Protein AF-A0A252BRL9-F1 (afdb_monomer)

Nearest PDB structures (foldseek):
  6ncl-assembly1_c9  TM=1.652E-01  e=9.744E+00  Paramecium bursaria Chlorella virus 1

Sequence (183 aa):
MKFCIQLALIGLMTSSIVVLNRSSADTISYSGIITNKNKSYVDQARFYLGHCYKWSSSSCHSEQDRFIRQYVNALAGDYKAQKDVIFEFLLPDGDDGPVNTNQVQACAWSQVVSASGSPYITSWDQSAMIADCHGLRPADLAASEARAHAIARIITTEHVKPVAVPQIEYDPARGKNETEDDQ

pLDDT: mean 76.53, std 22.86, range [31.81, 98.62]

Structure (mmCIF, N/CA/C/O backbone):
data_AF-A0A252BRL9-F1
#
_entry.id   AF-A0A252BRL9-F1
#
loop_
_atom_site.group_PDB
_atom_site.id
_atom_site.type_symbol
_atom_site.label_atom_id
_atom_site.label_alt_id
_atom_site.label_comp_id
_atom_site.label_asym_id
_atom_site.label_entity_id
_atom_site.label_seq_id
_atom_site.pdbx_PDB_ins_code
_atom_site.Cartn_x
_atom_site.Cartn_y
_atom_site.Cartn_z
_atom_site.occupancy
_atom_site.B_iso_or_equiv
_atom_site.auth_seq_id
_atom_site.auth_comp_id
_atom_site.auth_asym_id
_atom_site.auth_atom_id
_atom_site.pdbx_PDB_model_num
ATOM 1 N N . MET A 1 1 ? 10.870 -72.935 17.181 1.00 38.94 1 MET A N 1
ATOM 2 C CA . MET A 1 1 ? 11.936 -71.930 16.965 1.00 38.94 1 MET A CA 1
ATOM 3 C C . MET A 1 1 ? 11.209 -70.590 16.804 1.00 38.94 1 MET A C 1
ATOM 5 O O . MET A 1 1 ? 10.532 -70.447 15.806 1.00 38.94 1 MET A O 1
ATOM 9 N N . LYS A 1 2 ? 10.952 -69.735 17.811 1.00 40.50 2 LYS A N 1
ATOM 10 C CA . LYS A 1 2 ? 11.844 -68.861 18.610 1.00 40.50 2 LYS A CA 1
ATOM 11 C C . LYS A 1 2 ? 13.057 -68.337 17.830 1.00 40.50 2 LYS A C 1
ATOM 13 O O . LYS A 1 2 ? 13.977 -69.119 17.650 1.00 40.50 2 LYS A O 1
ATOM 18 N N . PHE A 1 3 ? 13.031 -67.056 17.432 1.00 32.00 3 PHE A N 1
ATOM 19 C CA . PHE A 1 3 ? 14.018 -66.023 17.809 1.00 32.00 3 PHE A CA 1
ATOM 20 C C . PHE A 1 3 ? 13.498 -64.597 17.500 1.00 32.00 3 PHE A C 1
ATOM 22 O O . PHE A 1 3 ? 13.070 -64.311 16.387 1.00 32.00 3 PHE A O 1
ATOM 29 N N . CYS A 1 4 ? 13.520 -63.736 18.526 1.00 39.34 4 CYS A N 1
ATOM 30 C CA . CYS A 1 4 ? 13.451 -62.266 18.471 1.00 39.34 4 CYS A CA 1
ATOM 31 C C . CYS A 1 4 ? 14.804 -61.667 18.045 1.00 39.34 4 CYS A C 1
ATOM 33 O O . CYS A 1 4 ? 15.812 -62.316 18.300 1.00 39.34 4 CYS A O 1
ATOM 35 N N . ILE A 1 5 ? 14.798 -60.423 17.532 1.00 37.56 5 ILE A N 1
ATOM 36 C CA . ILE A 1 5 ? 15.736 -59.272 17.721 1.00 37.56 5 ILE A CA 1
ATOM 37 C C . ILE A 1 5 ? 15.103 -58.123 16.884 1.00 37.56 5 ILE A C 1
ATOM 39 O O . ILE A 1 5 ? 14.830 -58.340 15.712 1.00 37.56 5 ILE A O 1
ATOM 43 N N . GLN A 1 6 ? 14.569 -57.000 17.384 1.00 36.31 6 GLN A N 1
ATOM 44 C CA . GLN A 1 6 ? 15.044 -55.898 18.241 1.00 36.31 6 GLN A CA 1
ATOM 45 C C . GLN A 1 6 ? 15.794 -54.773 17.479 1.00 36.31 6 GLN A C 1
ATOM 47 O O . GLN A 1 6 ? 16.897 -54.975 16.997 1.00 36.31 6 GLN A O 1
ATOM 52 N N . LEU A 1 7 ? 15.142 -53.593 17.466 1.00 35.44 7 LEU A N 1
ATOM 53 C CA . LEU A 1 7 ? 15.612 -52.195 17.332 1.00 35.44 7 LEU A CA 1
ATOM 54 C C . LEU A 1 7 ? 16.424 -51.718 16.105 1.00 35.44 7 LEU A C 1
ATOM 56 O O . LEU A 1 7 ? 17.560 -52.122 15.906 1.00 35.44 7 LEU A O 1
ATOM 60 N N . ALA A 1 8 ? 15.927 -50.644 15.472 1.00 33.03 8 ALA A N 1
ATOM 61 C CA . ALA A 1 8 ? 16.656 -49.368 15.372 1.00 33.03 8 ALA A CA 1
ATOM 62 C C . ALA A 1 8 ? 15.693 -48.210 15.027 1.00 33.03 8 ALA A C 1
ATOM 64 O O . ALA A 1 8 ? 15.146 -48.144 13.928 1.00 33.03 8 ALA A O 1
ATOM 65 N N . LEU A 1 9 ? 15.498 -47.291 15.981 1.00 40.81 9 LEU A N 1
ATOM 66 C CA . LEU A 1 9 ? 15.031 -45.932 15.704 1.00 40.81 9 LEU A CA 1
ATOM 67 C C . LEU A 1 9 ? 16.117 -45.216 14.892 1.00 40.81 9 LEU A C 1
ATOM 69 O O . LEU A 1 9 ? 17.247 -45.108 15.363 1.00 40.81 9 LEU A O 1
ATOM 73 N N . ILE A 1 10 ? 15.764 -44.660 13.736 1.00 40.41 10 ILE A N 1
ATOM 74 C CA . ILE A 1 10 ? 16.547 -43.592 13.112 1.00 40.41 10 ILE A CA 1
ATOM 75 C C . ILE A 1 10 ? 15.638 -42.373 13.042 1.00 40.41 10 ILE A C 1
ATOM 77 O O . ILE A 1 10 ? 14.700 -42.312 12.248 1.00 40.41 10 ILE A O 1
ATOM 81 N N . GLY A 1 11 ? 15.904 -41.425 13.939 1.00 37.16 11 GLY A N 1
ATOM 82 C CA . GLY A 1 11 ? 15.367 -40.079 13.856 1.00 37.16 11 GLY A CA 1
ATOM 83 C C . GLY A 1 11 ? 15.918 -39.408 12.606 1.00 37.16 11 GLY A C 1
ATOM 84 O O . GLY A 1 11 ? 17.118 -39.168 12.501 1.00 37.16 11 GLY A O 1
ATOM 85 N N . LEU A 1 12 ? 15.039 -39.110 11.656 1.00 34.78 12 LEU A N 1
ATOM 86 C CA . LEU A 1 12 ? 15.359 -38.200 10.570 1.00 34.78 12 LEU A CA 1
ATOM 87 C C . LEU A 1 12 ? 15.096 -36.787 11.076 1.00 34.78 12 LEU A C 1
ATOM 89 O O . LEU A 1 12 ? 13.954 -36.341 11.177 1.00 34.78 12 LEU A O 1
ATOM 93 N N . MET A 1 13 ? 16.187 -36.107 11.428 1.00 32.16 13 MET A N 1
ATOM 94 C CA . MET A 1 13 ? 16.219 -34.656 11.499 1.00 32.16 13 MET A CA 1
ATOM 95 C C . MET A 1 13 ? 15.661 -34.118 10.183 1.00 32.16 13 MET A C 1
ATOM 97 O O . MET A 1 13 ? 16.184 -34.415 9.110 1.00 32.16 13 MET A O 1
ATOM 101 N N . THR A 1 14 ? 14.585 -33.341 10.256 1.00 36.81 14 THR A N 1
ATOM 102 C CA . THR A 1 14 ? 14.112 -32.545 9.128 1.00 36.81 14 THR A CA 1
ATOM 103 C C . THR A 1 14 ? 15.133 -31.442 8.883 1.00 36.81 14 THR A C 1
ATOM 105 O O . THR A 1 14 ? 14.993 -30.322 9.369 1.00 36.81 14 THR A O 1
ATOM 108 N N . SER A 1 15 ? 16.205 -31.770 8.165 1.00 34.22 15 SER A N 1
ATOM 109 C CA . SER A 1 15 ? 17.016 -30.773 7.487 1.00 34.22 15 SER A CA 1
ATOM 110 C C . SER A 1 15 ? 16.094 -30.059 6.508 1.00 34.22 15 SER A C 1
ATOM 112 O O . SER A 1 15 ? 15.666 -30.643 5.514 1.00 34.22 15 SER A O 1
ATOM 114 N N . SER A 1 16 ? 15.745 -28.809 6.806 1.00 34.34 16 SER A N 1
ATOM 115 C CA . SER A 1 16 ? 15.183 -27.899 5.815 1.00 34.34 16 SER A CA 1
ATOM 116 C C . SER A 1 16 ? 16.209 -27.763 4.694 1.00 34.34 16 SER A C 1
ATOM 118 O O . SER A 1 16 ? 17.199 -27.047 4.821 1.00 34.34 16 SER A O 1
ATOM 120 N N . ILE A 1 17 ? 16.017 -28.530 3.623 1.00 33.84 17 ILE A N 1
ATOM 121 C CA . ILE A 1 17 ? 16.832 -28.450 2.418 1.00 33.84 17 ILE A CA 1
ATOM 122 C C . ILE A 1 17 ? 16.514 -27.101 1.773 1.00 33.84 17 ILE A C 1
ATOM 124 O O . ILE A 1 17 ? 15.411 -26.878 1.274 1.00 33.84 17 ILE A O 1
ATOM 128 N N . VAL A 1 18 ? 17.489 -26.196 1.796 1.00 36.91 18 VAL A N 1
ATOM 129 C CA . VAL A 1 18 ? 17.478 -24.977 0.990 1.00 36.91 18 VAL A CA 1
ATOM 130 C C . VAL A 1 18 ? 17.692 -25.404 -0.461 1.00 36.91 18 VAL A C 1
ATOM 132 O O . VAL A 1 18 ? 18.818 -25.617 -0.904 1.00 36.91 18 VAL A O 1
ATOM 135 N N . VAL A 1 19 ? 16.601 -25.585 -1.202 1.00 31.81 19 VAL A N 1
ATOM 136 C CA . VAL A 1 19 ? 16.664 -25.761 -2.655 1.00 31.81 19 VAL A CA 1
ATOM 137 C C . VAL A 1 19 ? 16.645 -24.371 -3.285 1.00 31.81 19 VAL A C 1
ATOM 139 O O . VAL A 1 19 ? 15.583 -23.792 -3.504 1.00 31.81 19 VAL A O 1
ATOM 142 N N . LEU A 1 20 ? 17.828 -23.829 -3.580 1.00 32.94 20 LEU A N 1
ATOM 143 C CA . LEU A 1 20 ? 17.975 -22.674 -4.467 1.00 32.94 20 LEU A CA 1
ATOM 144 C C . LEU A 1 20 ? 17.645 -23.125 -5.894 1.00 32.94 20 LEU A C 1
ATOM 146 O O . LEU A 1 20 ? 18.527 -23.546 -6.640 1.00 32.94 20 LEU A O 1
ATOM 150 N N . ASN A 1 21 ? 16.365 -23.100 -6.267 1.00 32.06 21 ASN A N 1
ATOM 151 C CA . ASN A 1 21 ? 15.967 -23.401 -7.637 1.00 32.06 21 ASN A CA 1
ATOM 152 C C . ASN A 1 21 ? 16.018 -22.113 -8.472 1.00 32.06 21 ASN A C 1
ATOM 154 O O . ASN A 1 21 ? 15.288 -21.156 -8.210 1.00 32.06 21 ASN A O 1
ATOM 158 N N . ARG A 1 22 ? 16.930 -22.091 -9.447 1.00 37.12 22 ARG A N 1
ATOM 159 C CA . ARG A 1 22 ? 17.236 -20.958 -10.330 1.00 37.12 22 ARG A CA 1
ATOM 160 C C . ARG A 1 22 ? 16.049 -20.700 -11.267 1.00 37.12 22 ARG A C 1
ATOM 162 O O . ARG A 1 22 ? 15.833 -21.460 -12.205 1.00 37.12 22 ARG A O 1
ATOM 169 N N . SER A 1 23 ? 15.289 -19.637 -11.012 1.00 36.12 23 SER A N 1
ATOM 170 C CA . SER A 1 23 ? 14.088 -19.252 -11.766 1.00 36.12 23 SER A CA 1
ATOM 171 C C . SER A 1 23 ? 14.231 -17.823 -12.296 1.00 36.12 23 SER A C 1
ATOM 173 O O . SER A 1 23 ? 13.850 -16.885 -11.611 1.00 36.12 23 SER A O 1
ATOM 175 N N . SER A 1 24 ? 14.745 -17.688 -13.526 1.00 40.81 24 SER A N 1
ATOM 176 C CA . SER A 1 24 ? 15.028 -16.431 -14.253 1.00 40.81 24 SER A CA 1
ATOM 177 C C . SER A 1 24 ? 15.984 -15.472 -13.524 1.00 40.81 24 SER A C 1
ATOM 179 O O . SER A 1 24 ? 15.984 -15.370 -12.307 1.00 40.81 24 SER A O 1
ATOM 181 N N . ALA A 1 25 ? 16.864 -14.791 -14.251 1.00 47.78 25 ALA A N 1
ATOM 182 C CA . ALA A 1 25 ? 17.898 -13.948 -13.645 1.00 47.78 25 ALA A CA 1
ATOM 183 C C . ALA A 1 25 ? 17.356 -12.670 -12.967 1.00 47.78 25 ALA A C 1
ATOM 185 O O . ALA A 1 25 ? 18.144 -11.931 -12.388 1.00 47.78 25 ALA A O 1
ATOM 186 N N . ASP A 1 26 ? 16.037 -12.445 -13.003 1.00 48.53 26 ASP A N 1
ATOM 187 C CA . ASP A 1 26 ? 15.433 -11.139 -12.734 1.00 48.53 26 ASP A CA 1
ATOM 188 C C . ASP A 1 26 ? 14.429 -11.140 -11.563 1.00 48.53 26 ASP A C 1
ATOM 190 O O . ASP A 1 26 ? 13.963 -10.079 -11.164 1.00 48.53 26 ASP A O 1
ATOM 194 N N . THR A 1 27 ? 14.080 -12.300 -10.983 1.00 48.12 27 THR A N 1
ATOM 195 C CA . THR A 1 27 ? 13.096 -12.388 -9.881 1.00 48.12 27 THR A CA 1
ATOM 196 C C . THR A 1 27 ? 13.468 -13.412 -8.806 1.00 48.12 27 THR A C 1
ATOM 198 O O . THR A 1 27 ? 13.964 -14.504 -9.080 1.00 48.12 27 THR A O 1
ATOM 201 N N . ILE A 1 28 ? 13.197 -13.072 -7.542 1.00 53.56 28 ILE A N 1
ATOM 202 C CA . ILE A 1 28 ? 13.533 -13.910 -6.383 1.00 53.56 28 ILE A CA 1
ATOM 203 C C . ILE A 1 28 ? 12.552 -15.077 -6.240 1.00 53.56 28 ILE A C 1
ATOM 205 O O . ILE A 1 28 ? 11.328 -14.916 -6.120 1.00 53.56 28 ILE A O 1
ATOM 209 N N . SER A 1 29 ? 13.112 -16.283 -6.157 1.00 47.88 29 SER A N 1
ATOM 210 C CA . SER A 1 29 ? 12.389 -17.479 -5.730 1.00 47.88 29 SER A CA 1
ATOM 211 C C . SER A 1 29 ? 12.238 -17.475 -4.205 1.00 47.88 29 SER A C 1
ATOM 213 O O . SER A 1 29 ? 13.197 -17.690 -3.467 1.00 47.88 29 SER A O 1
ATOM 215 N N . TYR A 1 30 ? 11.026 -17.203 -3.722 1.00 49.59 30 TYR A N 1
ATOM 216 C CA . TYR A 1 30 ? 10.680 -17.254 -2.303 1.00 49.59 30 TYR A CA 1
ATOM 217 C C . TYR A 1 30 ? 10.461 -18.698 -1.843 1.00 49.59 30 TYR A C 1
ATOM 219 O O . TYR A 1 30 ? 9.516 -19.349 -2.291 1.00 49.59 30 TYR A O 1
ATOM 227 N N . SER A 1 31 ? 11.278 -19.185 -0.905 1.00 46.41 31 SER A N 1
ATOM 228 C CA . SER A 1 31 ? 11.107 -20.522 -0.308 1.00 46.41 31 SER A CA 1
ATOM 229 C C . SER A 1 31 ? 11.139 -20.550 1.226 1.00 46.41 31 SER A C 1
ATOM 231 O O . SER A 1 31 ? 11.226 -21.625 1.814 1.00 46.41 31 SER A O 1
ATOM 233 N N . GLY A 1 32 ? 11.048 -19.401 1.899 1.00 48.59 32 GLY A N 1
ATOM 234 C CA . GLY A 1 32 ? 11.065 -19.326 3.361 1.00 48.59 32 GLY A CA 1
ATOM 235 C C . GLY A 1 32 ? 9.819 -18.649 3.923 1.00 48.59 32 GLY A C 1
ATOM 236 O O . GLY A 1 32 ? 9.620 -17.462 3.701 1.00 48.59 32 GLY A O 1
ATOM 237 N N . ILE A 1 33 ? 9.041 -19.378 4.731 1.00 49.78 33 ILE A N 1
ATOM 238 C CA . ILE A 1 33 ? 8.036 -18.832 5.673 1.00 49.78 33 ILE A CA 1
ATOM 239 C C . ILE A 1 33 ? 6.756 -18.242 5.034 1.00 49.78 33 ILE A C 1
ATOM 241 O O . ILE A 1 33 ? 6.027 -17.486 5.665 1.00 49.78 33 ILE A O 1
ATOM 245 N N . ILE A 1 34 ? 6.396 -18.601 3.802 1.00 53.72 34 ILE A N 1
ATOM 246 C CA . ILE A 1 34 ? 5.083 -18.218 3.250 1.00 53.72 34 ILE A CA 1
ATOM 247 C C . ILE A 1 34 ? 4.142 -19.406 3.406 1.00 53.72 34 ILE A C 1
ATOM 249 O O . ILE A 1 34 ? 4.226 -20.397 2.684 1.00 53.72 34 ILE A O 1
ATOM 253 N N . THR A 1 35 ? 3.249 -19.330 4.394 1.00 57.91 35 THR A N 1
ATOM 254 C CA . THR A 1 35 ? 2.158 -20.307 4.514 1.00 57.91 35 THR A CA 1
ATOM 255 C C . THR A 1 35 ? 1.280 -20.256 3.257 1.00 57.91 35 THR A C 1
ATOM 257 O O . THR A 1 35 ? 1.153 -19.201 2.640 1.00 57.91 35 THR A O 1
ATOM 260 N N . ASN A 1 36 ? 0.630 -21.366 2.882 1.00 62.97 36 ASN A N 1
ATOM 261 C CA . ASN A 1 36 ? -0.219 -21.440 1.676 1.00 62.97 36 ASN A CA 1
ATOM 262 C C . ASN A 1 36 ? -1.265 -20.306 1.573 1.00 62.97 36 ASN A C 1
ATOM 264 O O . ASN A 1 36 ? -1.645 -19.936 0.468 1.00 62.97 36 ASN A O 1
ATOM 268 N N . LYS A 1 37 ? -1.698 -19.732 2.706 1.00 68.25 37 LYS A N 1
ATOM 269 C CA . LYS A 1 37 ? -2.633 -18.597 2.750 1.00 68.25 37 LYS A CA 1
ATOM 270 C C . LYS A 1 37 ? -2.028 -17.269 2.282 1.00 68.25 37 LYS A C 1
ATOM 272 O O . LYS A 1 37 ? -2.745 -16.458 1.718 1.00 68.25 37 LYS A O 1
ATOM 277 N N . ASN A 1 38 ? -0.727 -17.062 2.473 1.00 78.69 38 ASN A N 1
ATOM 278 C CA . ASN A 1 38 ? -0.048 -15.823 2.079 1.00 78.69 38 ASN A CA 1
ATOM 279 C C . ASN A 1 38 ? 0.450 -15.868 0.626 1.00 78.69 38 ASN A C 1
ATOM 281 O O . ASN A 1 38 ? 0.898 -14.853 0.100 1.00 78.69 38 ASN A O 1
ATOM 285 N N . LYS A 1 39 ? 0.376 -17.034 -0.032 1.00 83.81 39 LYS A N 1
ATOM 286 C CA . LYS A 1 39 ? 0.897 -17.228 -1.389 1.00 83.81 39 LYS A CA 1
ATOM 287 C C . LYS A 1 39 ? 0.282 -16.253 -2.396 1.00 83.81 39 LYS A C 1
ATOM 289 O O . LYS A 1 39 ? 1.018 -15.652 -3.167 1.00 83.81 39 LYS A O 1
ATOM 294 N N . SER A 1 40 ? -1.035 -16.044 -2.346 1.00 89.44 40 SER A N 1
ATOM 295 C CA . SER A 1 40 ? -1.726 -15.107 -3.243 1.00 89.44 40 SER A CA 1
ATOM 296 C C . SER A 1 40 ? -1.239 -13.665 -3.079 1.00 89.44 40 SER A C 1
ATOM 298 O O . SER A 1 40 ? -1.082 -12.962 -4.072 1.00 89.44 40 SER A O 1
ATOM 300 N N . TYR A 1 41 ? -0.968 -13.227 -1.848 1.00 91.25 41 TYR A N 1
ATOM 301 C CA . TYR A 1 41 ? -0.496 -11.869 -1.564 1.00 91.25 41 TYR A CA 1
ATOM 302 C C . TYR A 1 41 ? 0.967 -11.668 -1.941 1.00 91.25 41 TYR A C 1
ATOM 304 O O . TYR A 1 41 ? 1.339 -10.599 -2.412 1.00 91.25 41 TYR A O 1
ATOM 312 N N . VAL A 1 42 ? 1.784 -12.713 -1.817 1.00 90.94 42 VAL A N 1
ATOM 313 C CA . VAL A 1 42 ? 3.162 -12.704 -2.319 1.00 90.94 42 VAL A CA 1
ATOM 314 C C . VAL A 1 42 ? 3.181 -12.625 -3.841 1.00 90.94 42 VAL A C 1
ATOM 316 O O . VAL A 1 42 ? 3.927 -11.830 -4.405 1.00 90.94 42 VAL A O 1
ATOM 319 N N . ASP A 1 43 ? 2.338 -13.405 -4.516 1.00 90.69 43 ASP A N 1
ATOM 320 C CA . ASP A 1 43 ? 2.224 -13.351 -5.974 1.00 90.69 43 ASP A CA 1
ATOM 321 C C . ASP A 1 43 ? 1.659 -11.999 -6.445 1.00 90.69 43 ASP A C 1
ATOM 323 O O . ASP A 1 43 ? 2.090 -11.473 -7.469 1.00 90.69 43 ASP A O 1
ATOM 327 N N . GLN A 1 44 ? 0.772 -11.377 -5.662 1.00 92.75 44 GLN A N 1
ATOM 328 C CA . GLN A 1 44 ? 0.330 -10.004 -5.901 1.00 92.75 44 GLN A CA 1
ATOM 329 C C . GLN A 1 44 ? 1.466 -8.987 -5.724 1.00 92.75 44 GLN A C 1
ATOM 331 O O . GLN A 1 44 ? 1.630 -8.126 -6.581 1.00 92.75 44 GLN A O 1
ATOM 336 N N . ALA A 1 45 ? 2.256 -9.078 -4.653 1.00 94.44 45 ALA A N 1
ATOM 337 C CA . ALA A 1 45 ? 3.390 -8.186 -4.423 1.00 94.44 45 ALA A CA 1
ATOM 338 C C . ALA A 1 45 ? 4.435 -8.297 -5.547 1.00 94.44 45 ALA A C 1
ATOM 340 O O . ALA A 1 45 ? 4.959 -7.290 -6.015 1.00 94.44 45 ALA A O 1
ATOM 341 N N . ARG A 1 46 ? 4.666 -9.514 -6.057 1.00 93.06 46 ARG A N 1
ATOM 342 C CA . ARG A 1 46 ? 5.564 -9.776 -7.193 1.00 93.06 46 ARG A CA 1
ATOM 343 C C . ARG A 1 46 ? 5.194 -9.020 -8.464 1.00 93.06 46 ARG A C 1
ATOM 345 O O . ARG A 1 46 ? 6.085 -8.670 -9.226 1.00 93.06 46 ARG A O 1
ATOM 352 N N . PHE A 1 47 ? 3.908 -8.756 -8.684 1.00 93.44 47 PHE A N 1
ATOM 353 C CA . PHE A 1 47 ? 3.443 -7.989 -9.841 1.00 93.44 47 PHE A CA 1
ATOM 354 C C . PHE A 1 47 ? 3.940 -6.535 -9.828 1.00 93.44 47 PHE A C 1
ATOM 356 O O . PHE A 1 47 ? 4.004 -5.896 -10.874 1.00 93.44 47 PHE A O 1
ATOM 363 N N . TYR A 1 48 ? 4.297 -6.013 -8.654 1.00 94.31 48 TYR A N 1
ATOM 364 C CA . TYR A 1 48 ? 4.787 -4.647 -8.496 1.00 94.31 48 TYR A CA 1
ATOM 365 C C . TYR A 1 48 ? 6.310 -4.534 -8.518 1.00 94.31 48 TYR A C 1
ATOM 367 O O . TYR A 1 48 ? 6.816 -3.418 -8.490 1.00 94.31 48 TYR A O 1
ATOM 375 N N . LEU A 1 49 ? 7.045 -5.647 -8.572 1.00 92.75 49 LEU A N 1
ATOM 376 C CA . LEU A 1 49 ? 8.502 -5.587 -8.614 1.00 92.75 49 LEU A CA 1
ATOM 377 C C . LEU A 1 49 ? 8.983 -4.968 -9.925 1.00 92.75 49 LEU A C 1
ATOM 379 O O . LEU A 1 49 ? 8.480 -5.301 -11.000 1.00 92.75 49 LEU A O 1
ATOM 383 N N . GLY A 1 50 ? 9.967 -4.084 -9.809 1.00 90.00 50 GLY A N 1
ATOM 384 C CA . GLY A 1 50 ? 10.683 -3.523 -10.945 1.00 90.00 50 GLY A CA 1
ATOM 385 C C . GLY A 1 50 ? 11.860 -4.389 -11.380 1.00 90.00 50 GLY A C 1
ATOM 386 O O . GLY A 1 50 ? 12.003 -5.550 -10.978 1.00 90.00 50 GLY A O 1
ATOM 387 N N . HIS A 1 51 ? 12.704 -3.817 -12.233 1.00 85.88 51 HIS A N 1
ATOM 388 C CA . HIS A 1 51 ? 13.868 -4.492 -12.788 1.00 85.88 51 HIS A CA 1
ATOM 389 C C . HIS A 1 51 ? 15.156 -4.094 -12.063 1.00 85.88 51 HIS A C 1
ATOM 391 O O . HIS A 1 51 ? 15.406 -2.930 -11.769 1.00 85.88 51 HIS A O 1
ATOM 397 N N . CYS A 1 52 ? 16.027 -5.076 -11.829 1.00 83.38 52 CYS A N 1
ATOM 398 C CA . CYS A 1 52 ? 17.296 -4.885 -11.127 1.00 83.38 52 CYS A CA 1
ATOM 399 C C . CYS A 1 52 ? 18.488 -4.664 -12.081 1.00 83.38 52 CYS A C 1
ATOM 401 O O . CYS A 1 52 ? 19.558 -5.225 -11.846 1.00 83.38 52 CYS A O 1
ATOM 403 N N . TYR A 1 53 ? 18.343 -3.897 -13.172 1.00 79.06 53 TYR A N 1
ATOM 404 C CA . TYR A 1 53 ? 19.427 -3.772 -14.164 1.00 79.06 53 TYR A CA 1
ATOM 405 C C . TYR A 1 53 ? 20.547 -2.810 -13.743 1.00 79.06 53 TYR A C 1
ATOM 407 O O . TYR A 1 53 ? 21.716 -3.075 -14.028 1.00 79.06 53 TYR A O 1
ATOM 415 N N . LYS A 1 54 ? 20.217 -1.698 -13.070 1.00 72.62 54 LYS A N 1
ATOM 416 C CA . LYS A 1 54 ? 21.195 -0.666 -12.652 1.00 72.62 54 LYS A CA 1
ATOM 417 C C . LYS A 1 54 ? 21.715 -0.822 -11.225 1.00 72.62 54 LYS A C 1
ATOM 419 O O . LYS A 1 54 ? 22.714 -0.202 -10.864 1.00 72.62 54 LYS A O 1
ATOM 424 N N . TRP A 1 55 ? 21.049 -1.634 -10.417 1.00 69.75 55 TRP A N 1
ATOM 425 C CA . TRP A 1 55 ? 21.426 -1.889 -9.033 1.00 69.75 55 TRP A CA 1
ATOM 426 C C . TRP A 1 55 ? 22.422 -3.044 -8.954 1.00 69.75 55 TRP A C 1
ATOM 428 O O . TRP A 1 55 ? 22.443 -3.919 -9.823 1.00 69.75 55 TRP A O 1
ATOM 438 N N . SER A 1 56 ? 23.236 -3.100 -7.894 1.00 70.44 56 SER A N 1
ATOM 439 C CA . SER A 1 56 ? 23.955 -4.346 -7.633 1.00 70.44 56 SER A CA 1
ATOM 440 C C . SER A 1 56 ? 22.916 -5.440 -7.382 1.00 70.44 56 SER A C 1
ATOM 442 O O . SER A 1 56 ? 21.969 -5.258 -6.616 1.00 70.44 56 SER A O 1
ATOM 444 N N . SER A 1 57 ? 23.057 -6.573 -8.073 1.00 65.44 57 SER A N 1
ATOM 445 C CA . SER A 1 57 ? 22.042 -7.634 -8.062 1.00 65.44 57 SER A CA 1
ATOM 446 C C . SER A 1 57 ? 21.683 -8.078 -6.641 1.00 65.44 57 SER A C 1
ATOM 448 O O . SER A 1 57 ? 20.520 -8.331 -6.347 1.00 65.44 57 SER A O 1
ATOM 450 N N . SER A 1 58 ? 22.648 -8.089 -5.717 1.00 73.69 58 SER A N 1
ATOM 451 C CA . SER A 1 58 ? 22.397 -8.431 -4.316 1.00 73.69 58 SER A CA 1
ATOM 452 C C . SER A 1 58 ? 21.588 -7.383 -3.544 1.00 73.69 58 SER A C 1
ATOM 454 O O . SER A 1 58 ? 20.775 -7.781 -2.712 1.00 73.69 58 SER A O 1
ATOM 456 N N . SER A 1 59 ? 21.780 -6.078 -3.781 1.00 82.38 59 SER A N 1
ATOM 457 C CA . SER A 1 59 ? 21.020 -5.049 -3.057 1.00 82.38 59 SER A CA 1
ATOM 458 C C . SER A 1 59 ? 19.585 -4.976 -3.560 1.00 82.38 59 SER A C 1
ATOM 460 O O . SER A 1 59 ? 18.672 -5.090 -2.755 1.00 82.38 59 SER A O 1
ATOM 462 N N . CYS A 1 60 ? 19.367 -4.923 -4.876 1.00 86.75 60 CYS A N 1
ATOM 463 C CA . CYS A 1 60 ? 18.014 -4.851 -5.429 1.00 86.75 60 CYS A CA 1
ATOM 464 C C . CYS A 1 60 ? 17.162 -6.056 -5.040 1.00 86.75 60 CYS A C 1
ATOM 466 O O . CYS A 1 60 ? 16.026 -5.890 -4.608 1.00 86.75 60 CYS A O 1
ATOM 468 N N . HIS A 1 61 ? 17.716 -7.270 -5.099 1.00 87.06 61 HIS A N 1
ATOM 469 C CA . HIS A 1 61 ? 16.973 -8.436 -4.639 1.00 87.06 61 HIS A CA 1
ATOM 470 C C . HIS A 1 61 ? 16.674 -8.377 -3.128 1.00 87.06 61 HIS A C 1
ATOM 472 O O . HIS A 1 61 ? 15.587 -8.750 -2.700 1.00 87.06 61 HIS A O 1
ATOM 478 N N . SER A 1 62 ? 17.581 -7.863 -2.295 1.00 85.88 62 SER A N 1
ATOM 479 C CA . SER A 1 62 ? 17.258 -7.660 -0.875 1.00 85.88 62 SER A CA 1
ATOM 480 C C . SER A 1 62 ? 16.081 -6.695 -0.685 1.00 85.88 62 SER A C 1
ATOM 482 O O . SER A 1 62 ? 15.201 -6.961 0.131 1.00 85.88 62 SER A O 1
ATOM 484 N N . GLU A 1 63 ? 16.024 -5.616 -1.463 1.00 88.44 63 GLU A N 1
ATOM 485 C CA . GLU A 1 63 ? 14.939 -4.631 -1.396 1.00 88.44 63 GLU A CA 1
ATOM 486 C C . GLU A 1 63 ? 13.613 -5.196 -1.933 1.00 88.44 63 GLU A C 1
ATOM 488 O O . GLU A 1 63 ? 12.568 -5.012 -1.315 1.00 88.44 63 GLU A O 1
ATOM 493 N N . GLN A 1 64 ? 13.643 -5.975 -3.019 1.00 91.19 64 GLN A N 1
ATOM 494 C CA . GLN A 1 64 ? 12.469 -6.700 -3.521 1.00 91.19 64 GLN A CA 1
ATOM 495 C C . GLN A 1 64 ? 11.932 -7.702 -2.487 1.00 91.19 64 GLN A C 1
ATOM 497 O O . GLN A 1 64 ? 10.715 -7.834 -2.321 1.00 91.19 64 GLN A O 1
ATOM 502 N N . ASP A 1 65 ? 12.825 -8.407 -1.777 1.00 89.50 65 ASP A N 1
ATOM 503 C CA . ASP A 1 65 ? 12.427 -9.295 -0.680 1.00 89.50 65 ASP A CA 1
ATOM 504 C C . ASP A 1 65 ? 11.843 -8.501 0.502 1.00 89.50 65 ASP A C 1
ATOM 506 O O . ASP A 1 65 ? 10.824 -8.891 1.079 1.00 89.50 65 ASP A O 1
ATOM 510 N N . ARG A 1 66 ? 12.426 -7.347 0.839 1.00 90.12 66 ARG A N 1
ATOM 511 C CA . ARG A 1 66 ? 11.861 -6.460 1.861 1.00 90.12 66 ARG A CA 1
ATOM 512 C C . ARG A 1 66 ? 10.450 -6.014 1.476 1.00 90.12 66 ARG A C 1
ATOM 514 O O . ARG A 1 66 ? 9.531 -6.182 2.277 1.00 90.12 66 ARG A O 1
ATOM 521 N N . PHE A 1 67 ? 10.258 -5.523 0.252 1.00 93.56 67 PHE A N 1
ATOM 522 C CA . PHE A 1 67 ? 8.965 -5.039 -0.231 1.00 93.56 67 PHE A CA 1
ATOM 523 C C . PHE A 1 67 ? 7.880 -6.114 -0.162 1.00 93.56 67 PHE A C 1
ATOM 525 O O . PHE A 1 67 ? 6.799 -5.858 0.359 1.00 93.56 67 PHE A O 1
ATOM 532 N N . ILE A 1 68 ? 8.151 -7.337 -0.629 1.00 93.50 68 ILE A N 1
ATOM 533 C CA . ILE A 1 68 ? 7.153 -8.417 -0.592 1.00 93.50 68 ILE A CA 1
ATOM 534 C C . ILE A 1 68 ? 6.722 -8.727 0.846 1.00 93.50 68 ILE A C 1
ATOM 536 O O . ILE A 1 68 ? 5.532 -8.921 1.104 1.00 93.50 68 ILE A O 1
ATOM 540 N N . ARG A 1 69 ? 7.663 -8.768 1.795 1.00 90.94 69 ARG A N 1
ATOM 541 C CA . ARG A 1 69 ? 7.335 -9.010 3.207 1.00 90.94 69 ARG A CA 1
ATOM 542 C C . ARG A 1 69 ? 6.526 -7.856 3.791 1.00 90.94 69 ARG A C 1
ATOM 544 O O . ARG A 1 69 ? 5.512 -8.116 4.436 1.00 90.94 69 ARG A O 1
ATOM 551 N N . GLN A 1 70 ? 6.921 -6.614 3.505 1.00 93.38 70 GLN A N 1
ATOM 552 C CA . GLN A 1 70 ? 6.176 -5.431 3.935 1.00 93.38 70 GLN A CA 1
ATOM 553 C C . GLN A 1 70 ? 4.773 -5.394 3.335 1.00 93.38 70 GLN A C 1
ATOM 555 O O . GLN A 1 70 ? 3.814 -5.129 4.045 1.00 93.38 70 GLN A O 1
ATOM 560 N N . TYR A 1 71 ? 4.606 -5.775 2.071 1.00 95.69 71 TYR A N 1
ATOM 561 C CA . TYR A 1 71 ? 3.297 -5.857 1.432 1.00 95.69 71 TYR A CA 1
ATOM 562 C C . TYR A 1 71 ? 2.363 -6.842 2.146 1.00 95.69 71 TYR A C 1
ATOM 564 O O . TYR A 1 71 ? 1.191 -6.551 2.388 1.00 95.69 71 TYR A O 1
ATOM 572 N N . VAL A 1 72 ? 2.883 -8.013 2.522 1.00 93.75 72 VAL A N 1
ATOM 573 C CA . VAL A 1 72 ? 2.115 -9.011 3.277 1.00 93.75 72 VAL A CA 1
ATOM 574 C C . VAL A 1 72 ? 1.787 -8.510 4.686 1.00 93.75 72 VAL A C 1
ATOM 576 O O . VAL A 1 72 ? 0.658 -8.693 5.136 1.00 93.75 72 VAL A O 1
ATOM 579 N N . ASN A 1 73 ? 2.729 -7.853 5.367 1.00 91.56 73 ASN A N 1
ATOM 580 C CA . ASN A 1 73 ? 2.501 -7.285 6.699 1.00 91.56 73 ASN A CA 1
ATOM 581 C C . ASN A 1 73 ? 1.497 -6.131 6.666 1.00 91.56 73 ASN A C 1
ATOM 583 O O . ASN A 1 73 ? 0.592 -6.081 7.497 1.00 91.56 73 ASN A O 1
ATOM 587 N N . ALA A 1 74 ? 1.567 -5.270 5.654 1.00 94.88 74 ALA A N 1
ATOM 588 C CA . ALA A 1 74 ? 0.619 -4.187 5.444 1.00 94.88 74 ALA A CA 1
ATOM 589 C C . ALA A 1 74 ? -0.816 -4.724 5.310 1.00 94.88 74 ALA A C 1
ATOM 591 O O . ALA A 1 74 ? -1.742 -4.203 5.934 1.00 94.88 74 ALA A O 1
ATOM 592 N N . LEU A 1 75 ? -0.991 -5.829 4.570 1.00 95.19 75 LEU A N 1
ATOM 593 C CA . LEU A 1 75 ? -2.268 -6.546 4.460 1.00 95.19 75 LEU A CA 1
ATOM 594 C C . LEU A 1 75 ? -2.678 -7.290 5.739 1.00 95.19 75 LEU A C 1
ATOM 596 O O . LEU A 1 75 ? -3.854 -7.612 5.898 1.00 95.19 75 LEU A O 1
ATOM 600 N N . ALA A 1 76 ? -1.744 -7.549 6.653 1.00 92.06 76 ALA A N 1
ATOM 601 C CA . ALA A 1 76 ? -2.032 -8.037 8.000 1.00 92.06 76 ALA A CA 1
ATOM 602 C C . ALA A 1 76 ? -2.447 -6.915 8.972 1.00 92.06 76 ALA A C 1
ATOM 604 O O . ALA A 1 76 ? -2.738 -7.200 10.132 1.00 92.06 76 ALA A O 1
ATOM 605 N N . GLY A 1 77 ? -2.511 -5.663 8.505 1.00 91.06 77 GLY A N 1
ATOM 606 C CA . GLY A 1 77 ? -2.902 -4.505 9.309 1.00 91.06 77 GLY A CA 1
ATOM 607 C C . GLY A 1 77 ? -1.739 -3.782 9.987 1.00 91.06 77 GLY A C 1
ATOM 608 O O . GLY A 1 77 ? -1.983 -2.904 10.806 1.00 91.06 77 GLY A O 1
ATOM 609 N N . ASP A 1 78 ? -0.497 -4.123 9.648 1.00 91.56 78 ASP A N 1
ATOM 610 C CA . ASP A 1 78 ? 0.690 -3.450 10.170 1.00 91.56 78 ASP A CA 1
ATOM 611 C C . ASP A 1 78 ? 0.797 -2.023 9.616 1.00 91.56 78 ASP A C 1
ATOM 613 O O . ASP A 1 78 ? 1.006 -1.813 8.418 1.00 91.56 78 ASP A O 1
ATOM 617 N N . TYR A 1 79 ? 0.642 -1.044 10.505 1.00 91.00 79 TYR A N 1
ATOM 618 C CA . TYR A 1 79 ? 0.623 0.374 10.169 1.00 91.00 79 TYR A CA 1
ATOM 619 C C . TYR A 1 79 ? 1.952 0.868 9.582 1.00 91.00 79 TYR A C 1
ATOM 621 O O . TYR A 1 79 ? 1.961 1.591 8.583 1.00 91.00 79 TYR A O 1
ATOM 629 N N . LYS A 1 80 ? 3.087 0.449 10.152 1.00 90.44 80 LYS A N 1
ATOM 630 C CA . LYS A 1 80 ? 4.413 0.839 9.658 1.00 90.44 80 LYS A CA 1
ATOM 631 C C . LYS A 1 80 ? 4.665 0.229 8.283 1.00 90.44 80 LYS A C 1
ATOM 633 O O . LYS A 1 80 ? 5.066 0.944 7.368 1.00 90.44 80 LYS A O 1
ATOM 638 N N . ALA A 1 81 ? 4.328 -1.047 8.104 1.00 93.31 81 ALA A N 1
ATOM 639 C CA . ALA A 1 81 ? 4.438 -1.707 6.809 1.00 93.31 81 ALA A CA 1
ATOM 640 C C . ALA A 1 81 ? 3.569 -1.039 5.729 1.00 93.31 81 ALA A C 1
ATOM 642 O O . ALA A 1 81 ? 3.996 -0.928 4.582 1.00 93.31 81 ALA A O 1
ATOM 643 N N . GLN A 1 82 ? 2.368 -0.554 6.075 1.00 95.56 82 GLN A N 1
ATOM 644 C CA . GLN A 1 82 ? 1.527 0.211 5.143 1.00 95.56 82 GLN A CA 1
ATOM 645 C C . GLN A 1 82 ? 2.230 1.485 4.664 1.00 95.56 82 GLN A C 1
ATOM 647 O O . GLN A 1 82 ? 2.227 1.767 3.466 1.00 95.56 82 GLN A O 1
ATOM 652 N N . LYS A 1 83 ? 2.873 2.224 5.576 1.00 94.62 83 LYS A N 1
ATOM 653 C CA . LYS A 1 83 ? 3.646 3.430 5.240 1.00 94.62 83 LYS A CA 1
ATOM 654 C C . LYS A 1 83 ? 4.869 3.117 4.386 1.00 94.62 83 LYS A C 1
ATOM 656 O O . LYS A 1 83 ? 5.120 3.824 3.413 1.00 94.62 83 LYS A O 1
ATOM 661 N N . ASP A 1 84 ? 5.577 2.037 4.692 1.00 94.12 84 ASP A N 1
ATOM 662 C CA . ASP A 1 84 ? 6.721 1.603 3.890 1.00 94.12 84 ASP A CA 1
ATOM 663 C C . ASP A 1 84 ? 6.278 1.215 2.468 1.00 94.12 84 ASP A C 1
ATOM 665 O O . ASP A 1 84 ? 6.901 1.622 1.494 1.00 94.12 84 ASP A O 1
ATOM 669 N N . VAL A 1 85 ? 5.147 0.516 2.311 1.00 96.69 85 VAL A N 1
ATOM 670 C CA . VAL A 1 85 ? 4.589 0.188 0.986 1.00 96.69 85 VAL A CA 1
ATOM 671 C C . VAL A 1 85 ? 4.209 1.445 0.192 1.00 96.69 85 VAL A C 1
ATOM 673 O O . VAL A 1 85 ? 4.447 1.482 -1.015 1.00 96.69 85 VAL A O 1
ATOM 676 N N . ILE A 1 86 ? 3.642 2.475 0.836 1.00 97.00 86 ILE A N 1
ATOM 677 C CA . ILE A 1 86 ? 3.365 3.772 0.188 1.00 97.00 86 ILE A CA 1
ATOM 678 C C . ILE A 1 86 ? 4.663 4.379 -0.341 1.00 97.00 86 ILE A C 1
ATOM 680 O O . ILE A 1 86 ? 4.727 4.765 -1.508 1.00 97.00 86 ILE A O 1
ATOM 684 N N . PHE A 1 87 ? 5.692 4.427 0.506 1.00 94.12 87 PHE A N 1
ATOM 685 C CA . PHE A 1 87 ? 6.985 5.008 0.166 1.00 94.12 87 PHE A CA 1
ATOM 686 C C . PHE A 1 87 ? 7.609 4.332 -1.060 1.00 94.12 87 PHE A C 1
ATOM 688 O O . PHE A 1 87 ? 7.988 5.016 -2.007 1.00 94.12 87 PHE A O 1
ATOM 695 N N . GLU A 1 88 ? 7.619 2.999 -1.099 1.00 94.50 88 GLU A N 1
ATOM 696 C CA . GLU A 1 88 ? 8.169 2.220 -2.219 1.00 94.50 88 GLU A CA 1
ATOM 697 C C . GLU A 1 88 ? 7.446 2.502 -3.548 1.00 94.50 88 GLU A C 1
ATOM 699 O O . GLU A 1 88 ? 8.070 2.546 -4.605 1.00 94.50 88 GLU A O 1
ATOM 704 N N . PHE A 1 89 ? 6.135 2.766 -3.520 1.00 96.06 89 PHE A N 1
ATOM 705 C CA . PHE A 1 89 ? 5.389 3.137 -4.728 1.00 96.06 89 PHE A CA 1
ATOM 706 C C . PHE A 1 89 ? 5.622 4.576 -5.202 1.00 96.06 89 PHE A C 1
ATOM 708 O O . PHE A 1 89 ? 5.238 4.894 -6.332 1.00 96.06 89 PHE A O 1
ATOM 715 N N . LEU A 1 90 ? 6.207 5.435 -4.365 1.00 93.44 90 LEU A N 1
ATOM 716 C CA . LEU A 1 90 ? 6.481 6.846 -4.657 1.00 93.44 90 LEU A CA 1
ATOM 717 C C . LEU A 1 90 ? 7.954 7.127 -4.956 1.00 93.44 90 LEU A C 1
ATOM 719 O O . LEU A 1 90 ? 8.260 8.212 -5.454 1.00 93.44 90 LEU A O 1
ATOM 723 N N . LEU A 1 91 ? 8.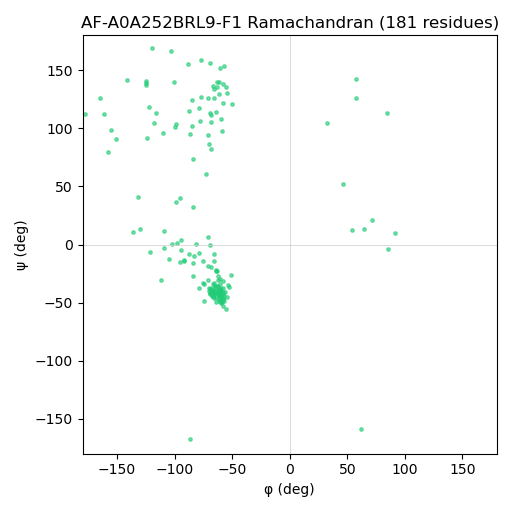857 6.180 -4.679 1.00 87.38 91 LEU A N 1
ATOM 724 C CA . LEU A 1 91 ? 10.274 6.329 -4.988 1.00 87.38 91 LEU A CA 1
ATOM 725 C C . LEU A 1 91 ? 10.473 6.570 -6.498 1.00 87.38 91 LEU A C 1
ATOM 727 O O . LEU A 1 91 ? 10.028 5.762 -7.324 1.00 87.38 91 LEU A O 1
ATOM 731 N N . PRO A 1 92 ? 11.106 7.693 -6.888 1.00 71.38 92 PRO A N 1
ATOM 732 C CA . PRO A 1 92 ? 11.330 8.035 -8.283 1.00 71.38 92 PRO A CA 1
ATOM 733 C C . PRO A 1 92 ? 12.598 7.344 -8.799 1.00 71.38 92 PRO A C 1
ATOM 735 O O . PRO A 1 92 ? 13.618 7.993 -9.014 1.00 71.38 92 PRO A O 1
ATOM 738 N N . ASP A 1 93 ? 12.538 6.036 -9.032 1.00 62.53 93 ASP A N 1
ATOM 739 C CA . ASP A 1 93 ? 13.713 5.270 -9.486 1.00 62.53 93 ASP A CA 1
ATOM 740 C C . ASP A 1 93 ? 13.791 5.104 -11.020 1.00 62.53 93 ASP A C 1
ATOM 742 O O . ASP A 1 93 ? 14.712 4.483 -11.558 1.00 62.53 93 ASP A O 1
ATOM 746 N N . GLY A 1 94 ? 12.861 5.712 -11.766 1.00 57.53 94 GLY A N 1
ATOM 747 C CA . GLY A 1 94 ? 12.703 5.438 -13.197 1.00 57.53 94 GLY A CA 1
ATOM 748 C C . GLY A 1 94 ? 12.342 3.965 -13.442 1.00 57.53 94 GLY A C 1
ATOM 749 O O . GLY A 1 94 ? 11.864 3.285 -12.542 1.00 57.53 94 GLY A O 1
ATOM 750 N N . ASP A 1 95 ? 12.587 3.448 -14.647 1.00 59.00 95 ASP A N 1
ATOM 751 C CA . ASP A 1 95 ? 12.247 2.054 -15.004 1.00 59.00 95 ASP A CA 1
ATOM 752 C C . ASP A 1 95 ? 13.142 0.978 -14.323 1.00 59.00 95 ASP A C 1
ATOM 754 O O . ASP A 1 95 ? 13.039 -0.200 -14.658 1.00 59.00 95 ASP A O 1
ATOM 758 N N . ASP A 1 96 ? 14.037 1.350 -13.391 1.00 70.00 96 ASP A N 1
ATOM 759 C CA . ASP A 1 96 ? 15.117 0.489 -12.859 1.00 70.00 96 ASP A CA 1
ATOM 760 C C . ASP A 1 96 ? 15.218 0.480 -11.313 1.00 70.00 96 ASP A C 1
ATOM 762 O O . ASP A 1 96 ? 16.316 0.520 -10.748 1.00 70.00 96 ASP A O 1
ATOM 766 N N . GLY A 1 97 ? 14.078 0.441 -10.616 1.00 82.62 97 GLY A N 1
ATOM 767 C CA . GLY A 1 97 ? 13.994 0.278 -9.154 1.00 82.62 97 GLY A CA 1
ATOM 768 C C . GLY A 1 97 ? 13.595 -1.139 -8.704 1.00 82.62 97 GLY A C 1
ATOM 769 O O . GLY A 1 97 ? 13.102 -1.935 -9.510 1.00 82.62 97 GLY A O 1
ATOM 770 N N . PRO A 1 98 ? 13.750 -1.484 -7.407 1.00 89.25 98 PRO A N 1
ATOM 771 C CA . PRO A 1 98 ? 13.266 -2.759 -6.866 1.00 89.25 98 PRO A CA 1
ATOM 772 C C . PRO A 1 98 ? 11.738 -2.890 -6.970 1.00 89.25 98 PRO A C 1
ATOM 774 O O . PRO A 1 98 ? 11.221 -3.992 -7.175 1.00 89.25 98 PRO A O 1
ATOM 777 N N . VAL A 1 99 ? 11.017 -1.771 -6.896 1.00 92.62 99 VAL A N 1
ATOM 778 C CA . VAL A 1 99 ? 9.559 -1.679 -7.014 1.00 92.62 99 VAL A CA 1
ATOM 779 C C . VAL A 1 99 ? 9.223 -0.680 -8.118 1.00 92.62 99 VAL A C 1
ATOM 781 O O . VAL A 1 99 ? 9.838 0.377 -8.216 1.00 92.62 99 VAL A O 1
ATOM 784 N N . ASN A 1 100 ? 8.251 -1.013 -8.966 1.00 92.50 100 ASN A N 1
ATOM 785 C CA . ASN A 1 100 ? 7.751 -0.088 -9.977 1.00 92.50 100 ASN A CA 1
ATOM 786 C C . ASN A 1 100 ? 6.941 1.022 -9.305 1.00 92.50 100 ASN A C 1
ATOM 788 O O . ASN A 1 100 ? 5.951 0.740 -8.618 1.00 92.50 100 ASN A O 1
ATOM 792 N N . THR A 1 101 ? 7.298 2.276 -9.579 1.00 93.06 101 THR A N 1
ATOM 793 C CA . THR A 1 101 ? 6.527 3.441 -9.138 1.00 93.06 101 THR A CA 1
ATOM 794 C C . THR A 1 101 ? 5.071 3.311 -9.592 1.00 93.06 101 THR A C 1
ATOM 796 O O . THR A 1 101 ? 4.779 3.028 -10.758 1.00 93.06 101 THR A O 1
ATOM 799 N N . ASN A 1 102 ? 4.126 3.514 -8.675 1.00 95.31 102 ASN A N 1
ATOM 800 C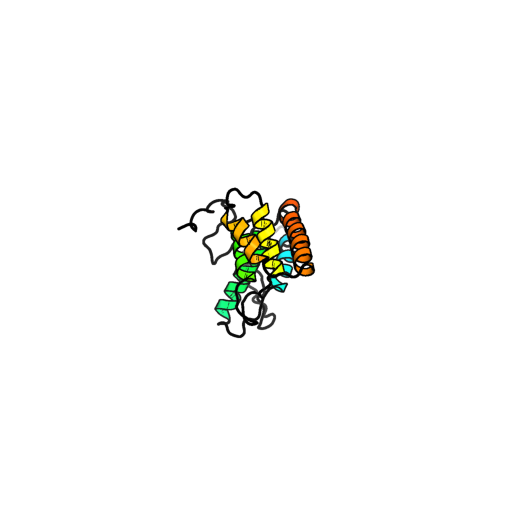 CA . ASN A 1 102 ? 2.704 3.397 -8.974 1.00 95.31 102 ASN A CA 1
ATOM 801 C C . ASN A 1 102 ? 1.878 4.314 -8.072 1.00 95.31 102 ASN A C 1
ATOM 803 O O . ASN A 1 102 ? 1.407 3.918 -7.006 1.00 95.31 102 ASN A O 1
ATOM 807 N N . GLN A 1 103 ? 1.644 5.538 -8.545 1.00 96.25 103 GLN A N 1
ATOM 808 C CA . GLN A 1 103 ? 0.930 6.555 -7.776 1.00 96.25 103 GLN A CA 1
ATOM 809 C C . GLN A 1 103 ? -0.511 6.146 -7.415 1.00 96.25 103 GLN A C 1
ATOM 811 O O . GLN A 1 103 ? -1.016 6.517 -6.359 1.00 96.25 103 GLN A O 1
ATOM 816 N N . VAL A 1 104 ? -1.172 5.331 -8.247 1.00 97.94 104 VAL A N 1
ATOM 817 C CA . VAL A 1 104 ? -2.519 4.816 -7.943 1.00 97.94 104 VAL A CA 1
ATOM 818 C C . VAL A 1 104 ? -2.479 3.868 -6.745 1.00 97.94 104 VAL A C 1
ATOM 820 O O . VAL A 1 104 ? -3.345 3.954 -5.875 1.00 97.94 104 VAL A O 1
ATOM 823 N N . GLN A 1 105 ? -1.478 2.981 -6.669 1.00 98.12 105 GLN A N 1
ATOM 824 C CA . GLN A 1 105 ? -1.301 2.112 -5.502 1.00 98.12 105 GLN A CA 1
ATOM 825 C C . GLN A 1 105 ? -0.868 2.901 -4.266 1.00 98.12 105 GLN A C 1
ATOM 827 O O . GLN A 1 105 ? -1.419 2.647 -3.198 1.00 98.12 105 GLN A O 1
ATOM 832 N N . ALA A 1 106 ? 0.048 3.865 -4.407 1.00 97.88 106 ALA A N 1
ATOM 833 C CA . ALA A 1 106 ? 0.454 4.740 -3.307 1.00 97.88 106 ALA A CA 1
ATOM 834 C C . ALA A 1 106 ? -0.761 5.449 -2.697 1.00 97.88 106 ALA A C 1
ATOM 836 O O . ALA A 1 106 ? -1.071 5.240 -1.530 1.00 97.88 106 ALA A O 1
ATOM 837 N N . CYS A 1 107 ? -1.534 6.168 -3.518 1.00 98.50 107 CYS A N 1
ATOM 838 C CA . CYS A 1 107 ? -2.749 6.853 -3.084 1.00 98.50 107 CYS A CA 1
ATOM 839 C C . CYS A 1 107 ? -3.763 5.896 -2.429 1.00 98.50 107 CYS A C 1
ATOM 841 O O . CYS A 1 107 ? -4.345 6.229 -1.398 1.00 98.50 107 CYS A O 1
ATOM 843 N N . ALA A 1 108 ? -3.954 4.688 -2.974 1.00 98.62 108 ALA A N 1
ATOM 844 C CA . ALA A 1 108 ? -4.855 3.700 -2.380 1.00 98.62 108 ALA A CA 1
ATOM 845 C C . ALA A 1 108 ? -4.411 3.274 -0.970 1.00 98.62 108 ALA A C 1
ATOM 847 O O . ALA A 1 108 ? -5.239 3.172 -0.065 1.00 98.62 108 ALA A O 1
ATOM 848 N N . TRP A 1 109 ?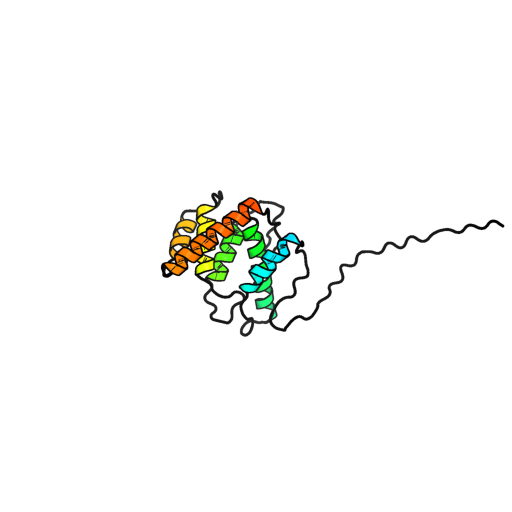 -3.114 3.039 -0.760 1.00 98.50 109 TRP A N 1
ATOM 849 C CA . TRP A 1 109 ? -2.584 2.720 0.565 1.00 98.50 109 TRP A CA 1
ATOM 850 C C . TRP A 1 109 ? -2.631 3.920 1.513 1.00 98.50 109 TRP A C 1
ATOM 852 O O . TRP A 1 109 ? -3.005 3.740 2.669 1.00 98.50 109 TRP A O 1
ATOM 862 N N . SER A 1 110 ? -2.358 5.140 1.047 1.00 98.12 110 SER A N 1
ATOM 863 C CA . SER A 1 110 ? -2.460 6.343 1.884 1.00 98.12 110 SER A CA 1
ATOM 864 C C . SER A 1 110 ? -3.894 6.592 2.353 1.00 98.12 110 SER A C 1
ATOM 866 O O . SER A 1 110 ? -4.115 6.960 3.507 1.00 98.12 110 SER A O 1
ATOM 868 N N . GLN A 1 111 ? -4.893 6.299 1.511 1.00 98.31 111 GLN A N 1
ATOM 869 C CA . GLN A 1 111 ? -6.299 6.303 1.924 1.00 98.31 111 GLN A CA 1
ATOM 870 C C . GLN A 1 111 ? -6.561 5.266 3.027 1.00 98.31 111 GLN A C 1
ATOM 872 O O . GLN A 1 111 ? -7.192 5.600 4.028 1.00 98.31 111 GLN A O 1
ATOM 877 N N . VAL A 1 112 ? -6.029 4.043 2.900 1.00 97.88 112 VAL A N 1
ATOM 878 C CA . VAL A 1 112 ? -6.150 2.996 3.933 1.00 97.88 112 VAL A CA 1
ATOM 879 C C . VAL A 1 112 ? -5.517 3.442 5.249 1.00 97.88 112 VAL A C 1
ATOM 881 O O . VAL A 1 112 ? -6.170 3.345 6.284 1.00 97.88 112 VAL A O 1
ATOM 884 N N . VAL A 1 113 ? -4.295 3.978 5.215 1.00 96.62 113 VAL A N 1
ATOM 885 C CA . VAL A 1 113 ? -3.585 4.489 6.399 1.00 96.62 113 VAL A CA 1
ATOM 886 C C . VAL A 1 113 ? -4.400 5.585 7.077 1.00 96.62 113 VAL A C 1
ATOM 888 O O . VAL A 1 113 ? -4.710 5.467 8.264 1.00 96.62 113 VAL A O 1
ATOM 891 N N . SER A 1 114 ? -4.818 6.604 6.316 1.00 95.38 114 SER A N 1
ATOM 892 C CA . SER A 1 114 ? -5.568 7.754 6.838 1.00 95.38 114 SER A CA 1
ATOM 893 C C . SER A 1 114 ? -6.929 7.373 7.436 1.00 95.38 114 SER A C 1
ATOM 895 O O . SER A 1 114 ? -7.421 8.057 8.335 1.00 95.38 114 SER A O 1
ATOM 897 N N . ALA A 1 115 ? -7.522 6.269 6.968 1.00 94.06 115 ALA A N 1
ATOM 898 C CA . ALA A 1 115 ? -8.812 5.759 7.418 1.00 94.06 115 ALA A CA 1
ATOM 899 C C . ALA A 1 115 ? -8.705 4.567 8.387 1.00 94.06 115 ALA A C 1
ATOM 901 O O . ALA A 1 115 ? -9.734 4.050 8.821 1.00 94.06 115 ALA A O 1
ATOM 902 N N . SER A 1 116 ? -7.495 4.113 8.739 1.00 89.19 116 SER A N 1
ATOM 903 C CA . SER A 1 116 ? -7.297 2.848 9.468 1.00 89.19 116 SER A CA 1
ATOM 904 C C . SER A 1 116 ? -7.807 2.868 10.912 1.00 89.19 116 SER A C 1
ATOM 906 O O . SER A 1 116 ? -8.009 1.811 11.506 1.00 89.19 116 SER A O 1
ATOM 908 N N . GLY A 1 117 ? -8.001 4.055 11.498 1.00 85.25 117 GLY A N 1
ATOM 909 C CA . GLY A 1 117 ? -8.308 4.204 12.924 1.00 85.25 117 GLY A CA 1
ATOM 910 C C . GLY A 1 117 ? -7.171 3.749 13.847 1.00 85.25 117 GLY A C 1
ATOM 911 O O . GLY A 1 117 ? -7.401 3.578 15.044 1.00 85.25 117 GLY A O 1
ATOM 912 N N . SER A 1 118 ? -5.965 3.537 13.304 1.00 85.75 118 SER A N 1
ATOM 913 C CA . SER A 1 118 ? -4.774 3.208 14.082 1.00 85.75 118 SER A CA 1
ATOM 914 C C . SER A 1 118 ? -4.493 4.309 15.116 1.00 85.75 118 SER A C 1
ATOM 916 O O . SER A 1 118 ? -4.579 5.496 14.781 1.00 85.75 118 SER A O 1
ATOM 918 N N . PRO A 1 119 ? -4.123 3.958 16.364 1.00 85.56 119 PRO A N 1
ATOM 919 C CA . PRO A 1 119 ? -3.743 4.948 17.373 1.00 85.56 119 PRO A CA 1
ATOM 920 C C . PRO A 1 119 ? -2.452 5.711 17.015 1.00 85.56 119 PRO A C 1
ATOM 922 O O . PRO A 1 119 ? -2.124 6.675 17.700 1.00 85.56 119 PRO A O 1
ATOM 925 N N . TYR A 1 120 ? -1.743 5.291 15.961 1.00 85.56 120 TYR A N 1
ATOM 926 C CA . TYR A 1 120 ? -0.512 5.901 15.448 1.00 85.56 120 TYR A CA 1
ATOM 927 C C . TYR A 1 120 ? -0.746 6.845 14.259 1.00 85.56 120 TYR A C 1
ATOM 929 O O . TYR A 1 120 ? 0.211 7.393 13.714 1.00 85.56 120 TYR A O 1
ATOM 937 N N . ILE A 1 121 ? -2.004 7.042 13.839 1.00 87.75 121 ILE A N 1
ATOM 938 C CA . ILE A 1 121 ? -2.345 8.063 12.842 1.00 87.75 121 ILE A CA 1
ATOM 939 C C . ILE A 1 121 ? -2.027 9.447 13.403 1.00 87.75 121 ILE A C 1
ATOM 941 O O . ILE A 1 121 ? -2.415 9.806 14.516 1.00 87.75 121 ILE A O 1
ATOM 945 N N . THR A 1 122 ? -1.409 10.265 12.566 1.00 90.19 122 THR A N 1
ATOM 946 C CA . THR A 1 122 ? -1.100 11.668 12.822 1.00 90.19 122 THR A CA 1
ATOM 947 C C . THR A 1 122 ? -1.778 12.575 11.788 1.00 90.19 122 THR A C 1
ATOM 949 O O . THR A 1 122 ? -2.286 12.130 10.756 1.00 90.19 122 THR A O 1
ATOM 952 N N . SER A 1 123 ? -1.766 13.891 12.026 1.00 88.88 123 SER A N 1
ATOM 953 C CA . SER A 1 123 ? -2.214 14.879 11.027 1.00 88.88 123 SER A CA 1
ATOM 954 C C . SER A 1 123 ? -1.341 14.884 9.764 1.00 88.88 123 SER A C 1
ATOM 956 O O . SER A 1 123 ? -1.795 15.302 8.692 1.00 88.88 123 SER A O 1
ATOM 958 N N . TRP A 1 124 ? -0.102 14.395 9.874 1.00 90.88 124 TRP A N 1
ATOM 959 C CA . TRP A 1 124 ? 0.785 14.220 8.735 1.00 90.88 124 TRP A CA 1
ATOM 960 C C . TRP A 1 124 ? 0.251 13.165 7.770 1.00 90.88 124 TRP A C 1
ATOM 962 O O . TRP A 1 124 ? 0.283 13.403 6.572 1.00 90.88 124 TRP A O 1
ATOM 972 N N . ASP A 1 125 ? -0.330 12.062 8.249 1.00 92.19 125 ASP A N 1
ATOM 973 C CA . ASP A 1 125 ? -0.812 10.985 7.371 1.00 92.19 125 ASP A CA 1
ATOM 974 C C . ASP A 1 125 ? -1.990 11.434 6.491 1.00 92.19 125 ASP A C 1
ATOM 976 O O . ASP A 1 125 ? -2.088 11.053 5.326 1.00 92.19 125 ASP A O 1
ATOM 980 N N . GLN A 1 126 ? -2.850 12.323 7.000 1.00 90.69 126 GLN A N 1
ATOM 981 C CA . GLN A 1 126 ? -3.909 12.947 6.196 1.00 90.69 126 GLN A CA 1
ATOM 982 C C . GLN A 1 126 ? -3.339 13.898 5.136 1.00 90.69 126 GLN A C 1
ATOM 984 O O . GLN A 1 126 ? -3.800 13.915 3.995 1.00 90.69 126 GLN A O 1
ATOM 989 N N . SER A 1 127 ? -2.325 14.683 5.508 1.00 93.38 127 SER A N 1
ATOM 990 C CA . SER A 1 127 ? -1.661 15.615 4.589 1.00 93.38 127 SER A CA 1
ATOM 991 C C . SER A 1 127 ? -0.879 14.866 3.505 1.00 93.38 127 SER A C 1
ATOM 993 O O . SER A 1 127 ? -0.955 15.227 2.331 1.00 93.38 127 SER A O 1
ATOM 995 N N . ALA A 1 128 ? -0.191 13.789 3.889 1.00 92.81 128 ALA A N 1
ATOM 996 C CA . ALA A 1 128 ? 0.515 12.881 3.000 1.00 92.81 128 ALA A CA 1
ATOM 997 C C . ALA A 1 128 ? -0.457 12.211 2.027 1.00 92.81 128 ALA A C 1
ATOM 999 O O . ALA A 1 128 ? -0.231 12.284 0.829 1.00 92.81 128 ALA A O 1
ATOM 1000 N N . MET A 1 129 ? -1.607 11.703 2.489 1.00 96.69 129 MET A N 1
ATOM 1001 C CA . MET A 1 129 ? -2.633 11.154 1.592 1.00 96.69 129 MET A C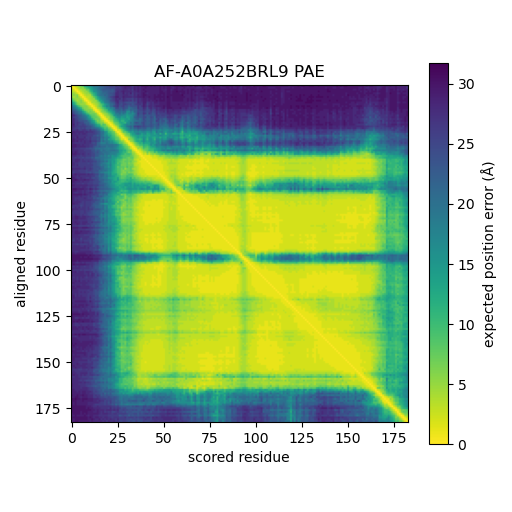A 1
ATOM 1002 C C . MET A 1 129 ? -3.053 12.154 0.504 1.00 96.69 129 MET A C 1
ATOM 1004 O O . MET A 1 129 ? -3.151 11.783 -0.665 1.00 96.69 129 MET A O 1
ATOM 1008 N N . ILE A 1 130 ? -3.284 13.423 0.858 1.00 96.06 130 ILE A N 1
ATOM 1009 C CA . ILE A 1 130 ? -3.632 14.455 -0.132 1.00 96.06 130 ILE A CA 1
ATOM 1010 C C . ILE A 1 130 ? -2.496 14.636 -1.147 1.00 96.06 130 ILE A C 1
ATOM 1012 O O . ILE A 1 130 ? -2.766 14.735 -2.344 1.00 96.06 130 ILE A O 1
ATOM 1016 N N . ALA A 1 131 ? -1.245 14.666 -0.684 1.00 95.62 131 ALA A N 1
ATOM 1017 C CA . ALA A 1 131 ? -0.070 14.812 -1.538 1.00 95.62 131 ALA A CA 1
ATOM 1018 C C . ALA A 1 131 ? 0.147 13.593 -2.453 1.00 95.62 131 ALA A C 1
ATOM 1020 O O . ALA A 1 131 ? 0.349 13.764 -3.653 1.00 95.62 131 ALA A O 1
ATOM 1021 N N . ASP A 1 132 ? 0.025 12.376 -1.930 1.00 96.12 132 ASP A N 1
ATOM 1022 C CA . ASP A 1 132 ? 0.238 11.128 -2.670 1.00 96.12 132 ASP A CA 1
ATOM 1023 C C . ASP A 1 132 ? -0.807 10.948 -3.781 1.00 96.12 132 ASP A C 1
ATOM 1025 O O . ASP A 1 132 ? -0.506 10.471 -4.878 1.00 96.12 132 ASP A O 1
ATOM 1029 N N . CYS A 1 133 ? -2.042 11.388 -3.526 1.00 97.56 133 CYS A N 1
ATOM 1030 C CA . CYS A 1 133 ? -3.136 11.379 -4.494 1.00 97.56 133 CYS A CA 1
ATOM 1031 C C . CYS A 1 133 ? -3.126 12.583 -5.454 1.00 97.56 133 CYS A C 1
ATOM 1033 O O . CYS A 1 133 ? -3.902 12.612 -6.416 1.00 97.56 133 CYS A O 1
ATOM 1035 N N . HIS A 1 134 ? -2.287 13.594 -5.212 1.00 96.62 134 HIS A N 1
ATOM 1036 C CA . HIS A 1 134 ? -2.290 14.829 -5.988 1.00 96.62 134 HIS A CA 1
ATOM 1037 C C . HIS A 1 134 ? -1.858 14.593 -7.444 1.00 96.62 134 HIS A C 1
ATOM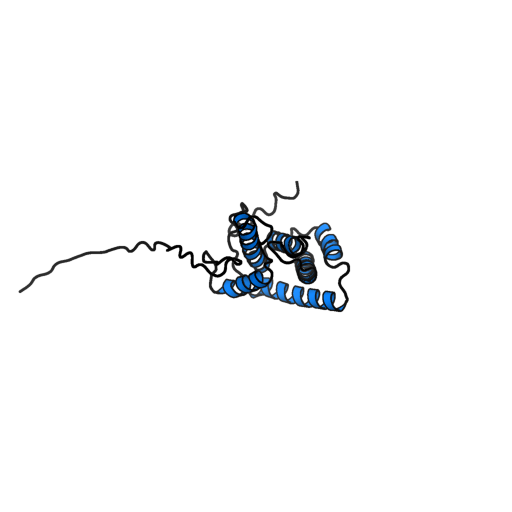 1039 O O . HIS A 1 134 ? -0.846 13.956 -7.727 1.00 96.62 134 HIS A O 1
ATOM 1045 N N . GLY A 1 135 ? -2.603 15.165 -8.393 1.00 94.69 135 GLY A N 1
ATOM 1046 C CA . GLY A 1 135 ? -2.297 15.068 -9.824 1.00 94.69 135 GLY A CA 1
ATOM 1047 C C . GLY A 1 135 ? -2.843 13.817 -10.519 1.00 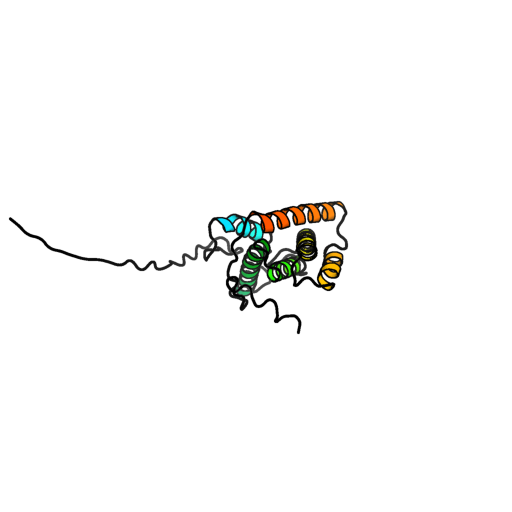94.69 135 GLY A C 1
ATOM 1048 O O . GLY A 1 135 ? -2.748 13.727 -11.744 1.00 94.69 135 GLY A O 1
ATOM 1049 N N . LEU A 1 136 ? -3.475 12.890 -9.787 1.00 96.81 136 LEU A N 1
ATOM 1050 C CA . LEU A 1 136 ? -4.216 11.789 -10.402 1.00 96.81 136 LEU A CA 1
ATOM 1051 C C . LEU A 1 136 ? -5.402 12.318 -11.218 1.00 96.81 136 LEU A C 1
ATOM 1053 O O . LEU A 1 136 ? -6.127 13.229 -10.810 1.00 96.81 136 LEU A O 1
ATOM 1057 N N . ARG A 1 137 ? -5.636 11.709 -12.385 1.00 97.94 137 ARG A N 1
ATOM 1058 C CA . ARG A 1 137 ? -6.842 11.983 -13.178 1.00 97.94 137 ARG A CA 1
ATOM 1059 C C . ARG A 1 137 ? -8.065 11.424 -12.442 1.00 97.94 137 ARG A C 1
ATOM 1061 O O . ARG A 1 137 ? -7.928 10.430 -11.730 1.00 97.94 137 ARG A O 1
ATOM 1068 N N . PRO A 1 138 ? -9.282 11.942 -12.688 1.00 97.75 138 PRO A N 1
ATOM 1069 C CA . PRO A 1 138 ? -10.487 11.453 -12.013 1.00 97.75 138 PRO A CA 1
ATOM 1070 C C . PRO A 1 138 ? -10.705 9.933 -12.108 1.00 97.75 138 PRO A C 1
ATOM 1072 O O . PRO A 1 138 ? -11.131 9.310 -11.142 1.00 97.75 138 PRO A O 1
ATOM 1075 N N . ALA A 1 139 ? -10.374 9.318 -13.249 1.00 97.88 139 ALA A N 1
ATOM 1076 C CA . ALA A 1 139 ? -10.477 7.867 -13.418 1.00 97.88 139 ALA A CA 1
ATOM 1077 C C . ALA A 1 139 ? -9.466 7.089 -12.556 1.00 97.88 139 ALA A C 1
ATOM 1079 O O . ALA A 1 139 ? -9.799 6.035 -12.023 1.00 97.88 139 ALA A O 1
ATOM 1080 N N . ASP A 1 140 ? -8.250 7.617 -12.403 1.00 98.12 140 ASP A N 1
ATOM 1081 C CA . ASP A 1 140 ? -7.197 6.993 -11.599 1.00 98.12 140 ASP A CA 1
ATOM 1082 C C . ASP A 1 140 ? -7.477 7.168 -10.098 1.00 98.12 140 ASP A C 1
ATOM 1084 O O . ASP A 1 140 ? -7.223 6.252 -9.321 1.00 98.12 140 ASP A O 1
ATOM 1088 N N . LEU A 1 141 ? -8.072 8.300 -9.703 1.00 98.00 141 LEU A N 1
ATOM 1089 C CA . LEU A 1 141 ? -8.564 8.527 -8.343 1.00 98.00 141 LEU A CA 1
ATOM 1090 C C . LEU A 1 141 ? -9.704 7.558 -7.987 1.00 98.00 141 LEU A C 1
ATOM 1092 O O . LEU A 1 141 ? -9.665 6.910 -6.950 1.00 98.00 141 LEU A O 1
ATOM 1096 N N . ALA A 1 142 ? -10.679 7.368 -8.880 1.00 98.12 142 ALA A N 1
ATOM 1097 C CA . ALA A 1 142 ? -11.730 6.372 -8.663 1.00 98.12 142 ALA A CA 1
ATOM 1098 C C . ALA A 1 142 ? -11.160 4.940 -8.575 1.00 98.12 142 ALA A C 1
ATOM 1100 O O . ALA A 1 142 ? -11.640 4.109 -7.801 1.00 98.12 142 ALA A O 1
ATOM 1101 N N . ALA A 1 143 ? -10.117 4.639 -9.357 1.00 98.25 143 ALA A N 1
ATOM 1102 C CA . ALA A 1 143 ? -9.424 3.358 -9.284 1.00 98.25 143 ALA A CA 1
ATOM 1103 C C . ALA A 1 143 ? -8.662 3.178 -7.959 1.00 98.25 143 ALA A C 1
ATOM 1105 O O . ALA A 1 143 ? -8.684 2.076 -7.403 1.00 98.25 143 ALA A O 1
ATOM 1106 N N . SER A 1 144 ? -8.017 4.230 -7.437 1.00 98.44 144 SER A N 1
ATOM 1107 C CA . SER A 1 144 ? -7.333 4.174 -6.141 1.00 98.44 144 SER A CA 1
ATOM 1108 C C . SER A 1 144 ? -8.325 4.010 -4.989 1.00 98.44 144 SER A C 1
ATOM 1110 O O . SER A 1 144 ? -8.097 3.156 -4.138 1.00 98.44 144 SER A O 1
ATOM 1112 N N . GLU A 1 145 ? -9.468 4.699 -5.015 1.00 98.25 145 GLU A N 1
ATOM 1113 C CA . GLU A 1 145 ? -10.557 4.536 -4.038 1.00 98.25 145 GLU A CA 1
ATOM 1114 C C . GLU A 1 145 ? -11.109 3.104 -4.029 1.00 98.25 145 GLU A C 1
ATOM 1116 O O . GLU A 1 145 ? -11.184 2.445 -2.987 1.00 98.25 145 GLU A O 1
ATOM 1121 N N . ALA A 1 146 ? -11.433 2.562 -5.208 1.00 98.44 146 ALA A N 1
ATOM 1122 C CA . ALA A 1 146 ? -11.889 1.180 -5.330 1.00 98.44 146 ALA A CA 1
ATOM 1123 C C . ALA A 1 146 ? -10.838 0.187 -4.805 1.00 98.44 146 ALA A C 1
ATOM 1125 O O . ALA A 1 146 ? -11.174 -0.815 -4.160 1.00 98.44 146 ALA A O 1
ATOM 1126 N N . ARG A 1 147 ? -9.552 0.468 -5.051 1.00 98.25 147 ARG A N 1
ATOM 1127 C CA . ARG A 1 147 ? -8.448 -0.347 -4.546 1.00 98.25 147 ARG A CA 1
ATOM 1128 C C . ARG A 1 147 ? -8.296 -0.231 -3.029 1.00 98.25 147 ARG A C 1
ATOM 1130 O O . ARG A 1 147 ? -8.121 -1.267 -2.388 1.00 98.25 147 ARG A O 1
ATOM 1137 N N . ALA A 1 148 ? -8.407 0.966 -2.459 1.00 98.50 148 ALA A N 1
ATOM 1138 C CA . ALA A 1 148 ? -8.347 1.209 -1.021 1.00 98.50 148 ALA A CA 1
ATOM 1139 C C . ALA A 1 148 ? -9.439 0.419 -0.289 1.00 98.50 148 ALA A C 1
ATOM 1141 O O . ALA A 1 148 ? -9.154 -0.304 0.665 1.00 98.50 148 ALA A O 1
ATOM 1142 N N . HIS A 1 149 ? -10.673 0.435 -0.805 1.00 98.06 149 HIS A N 1
ATOM 1143 C CA . HIS A 1 149 ? -11.765 -0.380 -0.268 1.00 98.06 149 HIS A CA 1
ATOM 1144 C C . HIS A 1 149 ? -11.473 -1.886 -0.319 1.00 98.06 149 HIS A C 1
ATOM 1146 O O . HIS A 1 149 ? -11.785 -2.615 0.627 1.00 98.06 149 HIS A O 1
ATOM 1152 N N . ALA A 1 150 ? -10.868 -2.375 -1.405 1.00 97.38 150 ALA A N 1
ATOM 1153 C CA . ALA A 1 150 ? -10.487 -3.781 -1.512 1.00 97.38 150 ALA A CA 1
ATOM 1154 C C . ALA A 1 150 ? -9.396 -4.164 -0.498 1.00 97.38 150 ALA A C 1
ATOM 1156 O O . ALA A 1 150 ? -9.492 -5.227 0.115 1.00 97.38 150 ALA A O 1
ATOM 1157 N N . ILE A 1 151 ? -8.397 -3.300 -0.295 1.00 97.19 151 ILE A N 1
ATOM 1158 C CA . ILE A 1 151 ? -7.329 -3.495 0.694 1.00 97.19 151 ILE A CA 1
ATOM 1159 C C . ILE A 1 151 ? -7.906 -3.492 2.114 1.00 97.19 151 ILE A C 1
ATOM 1161 O O . ILE A 1 151 ? -7.668 -4.433 2.869 1.00 97.19 151 ILE A O 1
ATOM 1165 N N . ALA A 1 152 ? -8.725 -2.495 2.461 1.00 96.56 152 ALA A N 1
ATOM 1166 C CA . ALA A 1 152 ? -9.361 -2.396 3.775 1.00 96.56 152 ALA A CA 1
ATOM 1167 C C . ALA A 1 152 ? -10.219 -3.631 4.097 1.00 96.56 152 ALA A C 1
ATOM 1169 O O . ALA A 1 152 ? -10.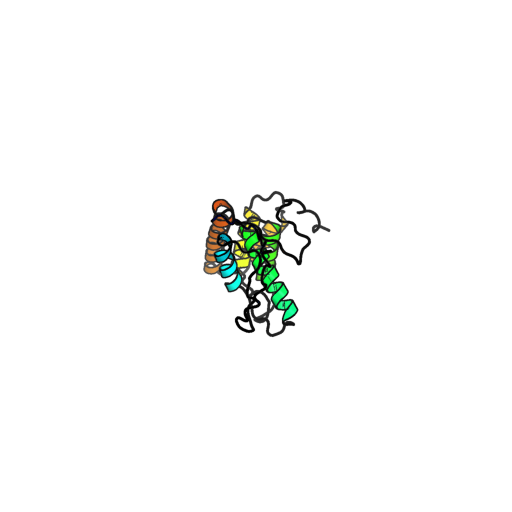211 -4.130 5.226 1.00 96.56 152 ALA A O 1
ATOM 1170 N N . ARG A 1 153 ? -10.915 -4.185 3.094 1.00 96.00 153 ARG A N 1
ATOM 1171 C CA . ARG A 1 153 ? -11.626 -5.459 3.246 1.00 96.00 153 ARG A CA 1
ATOM 1172 C C . ARG A 1 153 ? -10.664 -6.600 3.579 1.00 96.00 153 ARG A C 1
ATOM 1174 O O . ARG A 1 153 ? -10.919 -7.319 4.531 1.00 96.00 153 ARG A O 1
ATOM 1181 N N . ILE A 1 154 ? -9.554 -6.744 2.850 1.00 94.06 154 ILE A N 1
ATOM 1182 C CA . ILE A 1 154 ? -8.565 -7.804 3.120 1.00 94.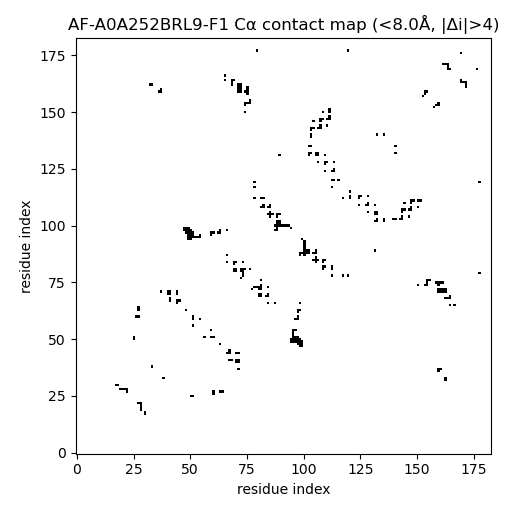06 154 ILE A CA 1
ATOM 1183 C C . ILE A 1 154 ? -8.044 -7.719 4.560 1.00 94.06 154 ILE A C 1
ATOM 1185 O O . ILE A 1 154 ? -8.064 -8.725 5.269 1.00 94.06 154 ILE A O 1
ATOM 1189 N N . ILE A 1 155 ? -7.649 -6.522 5.006 1.00 93.12 155 ILE A N 1
ATOM 1190 C CA . ILE A 1 155 ? -7.125 -6.291 6.363 1.00 93.12 155 ILE A CA 1
ATOM 1191 C C . ILE A 1 155 ? -8.147 -6.713 7.428 1.00 93.12 155 ILE A C 1
ATOM 1193 O O . ILE A 1 155 ? -7.792 -7.335 8.428 1.00 93.12 155 ILE A O 1
ATOM 1197 N N . THR A 1 156 ? -9.428 -6.411 7.206 1.00 91.69 156 THR A N 1
ATOM 1198 C CA . THR A 1 156 ? -10.490 -6.668 8.189 1.00 91.69 156 THR A CA 1
ATOM 1199 C C . THR A 1 156 ? -11.047 -8.093 8.156 1.00 91.69 156 THR A C 1
ATOM 1201 O O . THR A 1 156 ? -11.514 -8.564 9.193 1.00 91.69 156 THR A O 1
ATOM 1204 N N . THR A 1 157 ? -11.008 -8.799 7.018 1.00 90.00 157 THR A N 1
ATOM 1205 C CA . THR A 1 157 ? -11.691 -10.101 6.863 1.00 90.00 157 THR A CA 1
ATOM 1206 C C . THR A 1 157 ? -10.763 -11.301 6.725 1.00 90.00 157 THR A C 1
ATOM 1208 O O . THR A 1 157 ? -11.135 -12.403 7.124 1.00 90.00 157 THR A O 1
ATOM 1211 N N . GLU A 1 158 ? -9.572 -11.136 6.150 1.00 85.00 158 GLU A N 1
ATOM 1212 C CA . GLU A 1 158 ? -8.754 -12.280 5.719 1.00 85.00 158 GLU A CA 1
ATOM 1213 C C . GLU A 1 158 ? -7.767 -12.764 6.790 1.00 85.00 158 GLU A C 1
ATOM 1215 O O . GLU A 1 158 ? -7.223 -13.865 6.668 1.00 85.00 158 GLU A O 1
ATOM 1220 N N . HIS A 1 159 ? -7.551 -11.975 7.852 1.00 83.75 159 HIS A N 1
ATOM 1221 C CA . HIS A 1 159 ? -6.617 -12.275 8.947 1.00 83.75 159 HIS A CA 1
ATOM 1222 C C . HIS A 1 159 ? -5.254 -12.769 8.429 1.00 83.75 159 HIS A C 1
ATOM 1224 O O . HIS A 1 159 ? -4.772 -13.849 8.801 1.00 83.75 159 HIS A O 1
ATOM 1230 N N . VAL A 1 160 ? -4.663 -11.994 7.513 1.00 85.56 160 VAL A N 1
ATOM 1231 C CA . VAL A 1 160 ? -3.354 -12.288 6.917 1.00 85.56 160 VAL A CA 1
ATOM 1232 C C . VAL A 1 160 ? -2.325 -12.459 8.030 1.00 85.56 160 VAL A C 1
ATOM 1234 O O . VAL A 1 160 ? -2.304 -11.702 8.996 1.00 85.56 160 VAL A O 1
ATOM 1237 N N . LYS A 1 161 ? -1.484 -13.493 7.925 1.00 85.81 161 LYS A N 1
ATOM 1238 C CA . LYS A 1 161 ? -0.458 -13.751 8.938 1.00 85.81 161 LYS A CA 1
ATOM 1239 C C . LYS A 1 161 ? 0.780 -12.909 8.637 1.00 85.81 161 LYS A C 1
ATOM 1241 O O . LYS A 1 161 ? 1.326 -13.093 7.545 1.00 85.81 161 LYS A O 1
ATOM 1246 N N . PRO A 1 162 ? 1.254 -12.083 9.584 1.00 84.25 162 PRO A N 1
ATOM 1247 C CA . PRO A 1 162 ? 2.510 -11.366 9.427 1.00 84.25 162 PRO A CA 1
ATOM 1248 C C . PRO A 1 162 ? 3.693 -12.302 9.164 1.00 84.25 162 PRO A C 1
ATOM 1250 O O . PRO A 1 162 ? 3.705 -13.468 9.577 1.00 84.25 162 PRO A O 1
ATOM 1253 N N . VAL A 1 163 ? 4.707 -11.771 8.494 1.00 84.19 163 VAL A N 1
ATOM 1254 C CA . VAL A 1 163 ? 5.954 -12.440 8.133 1.00 84.19 163 VAL A CA 1
ATOM 1255 C C . VAL A 1 163 ? 7.118 -11.602 8.660 1.00 84.19 163 VAL A C 1
ATOM 1257 O O . VAL A 1 163 ? 7.107 -10.377 8.576 1.00 84.19 163 VAL A O 1
ATOM 1260 N N . ALA A 1 164 ? 8.142 -12.260 9.204 1.00 79.00 164 ALA A N 1
ATOM 1261 C CA . ALA A 1 164 ? 9.341 -11.570 9.673 1.00 79.00 164 ALA A CA 1
ATOM 1262 C C . ALA A 1 164 ? 10.055 -10.844 8.518 1.00 79.00 164 ALA A C 1
ATOM 1264 O O . ALA A 1 164 ? 10.188 -11.412 7.426 1.00 79.00 164 ALA A O 1
ATOM 1265 N N . VAL A 1 165 ? 10.548 -9.633 8.790 1.00 75.19 165 VAL A N 1
ATOM 1266 C CA . VAL A 1 165 ? 11.361 -8.804 7.884 1.00 75.19 165 VAL A CA 1
ATOM 1267 C C . VAL A 1 165 ? 12.788 -8.764 8.442 1.00 75.19 165 VAL A C 1
ATOM 1269 O O . VAL A 1 165 ? 13.044 -7.982 9.344 1.00 75.19 165 VAL A O 1
ATOM 1272 N N . PRO A 1 166 ? 13.724 -9.615 7.977 1.00 65.00 166 PRO A N 1
ATOM 1273 C CA . PRO A 1 166 ? 15.049 -9.749 8.596 1.00 65.00 166 PRO A CA 1
ATOM 1274 C C . PRO A 1 166 ? 15.913 -8.485 8.544 1.00 65.00 166 PRO A C 1
ATOM 1276 O O . PRO A 1 166 ? 16.849 -8.355 9.326 1.00 65.00 166 PRO A O 1
ATOM 1279 N N . GLN A 1 167 ? 15.638 -7.587 7.594 1.00 60.09 167 GLN A N 1
ATOM 1280 C CA . GLN A 1 167 ? 16.380 -6.342 7.400 1.00 60.09 167 GLN A CA 1
ATOM 1281 C C . GLN A 1 167 ? 15.983 -5.240 8.400 1.00 60.09 167 GLN A C 1
ATOM 1283 O O . GLN A 1 167 ? 16.620 -4.193 8.425 1.00 60.09 167 GLN A O 1
ATOM 1288 N N . ILE A 1 168 ? 14.942 -5.465 9.206 1.00 58.03 168 ILE A N 1
ATOM 1289 C CA . ILE A 1 168 ? 14.445 -4.540 10.226 1.00 58.03 168 ILE A CA 1
ATOM 1290 C C . ILE A 1 168 ? 14.422 -5.313 11.546 1.00 58.03 168 ILE A C 1
ATOM 1292 O O . ILE A 1 168 ? 14.051 -6.487 11.568 1.00 58.03 168 ILE A O 1
ATOM 1296 N N . GLU A 1 169 ? 14.796 -4.688 12.662 1.00 53.88 169 GLU A N 1
ATOM 1297 C CA . GLU A 1 169 ? 14.578 -5.260 13.999 1.00 53.88 169 GLU A CA 1
ATOM 1298 C C . GLU A 1 169 ? 13.079 -5.183 14.355 1.00 53.88 169 GLU A C 1
ATOM 1300 O O . GLU A 1 169 ? 12.653 -4.505 15.281 1.00 53.88 169 GLU A O 1
ATOM 1305 N N . TYR A 1 170 ? 12.246 -5.842 13.550 1.00 51.44 170 TYR A N 1
ATOM 1306 C CA . TYR A 1 170 ? 10.798 -5.861 13.672 1.00 51.44 170 TYR A CA 1
ATOM 1307 C C . TYR A 1 170 ? 10.325 -7.286 13.977 1.00 51.44 170 TYR A C 1
ATOM 1309 O O . TYR A 1 170 ? 10.445 -8.193 13.148 1.00 51.44 170 TYR A O 1
ATOM 1317 N N . ASP A 1 171 ? 9.785 -7.484 15.185 1.00 53.34 171 ASP A N 1
ATOM 1318 C CA . ASP A 1 171 ? 9.144 -8.734 15.602 1.00 53.34 171 ASP A CA 1
ATOM 1319 C C . ASP A 1 171 ? 7.611 -8.612 15.494 1.00 53.34 171 ASP A C 1
ATOM 1321 O O . ASP A 1 171 ? 6.968 -8.070 16.404 1.00 53.34 171 ASP A O 1
ATOM 1325 N N . PRO A 1 172 ? 6.991 -9.164 14.433 1.00 51.31 172 PRO A N 1
ATOM 1326 C CA . PRO A 1 172 ? 5.547 -9.081 14.239 1.00 51.31 172 PRO A CA 1
ATOM 1327 C C . PRO A 1 172 ? 4.733 -9.843 15.299 1.00 51.31 172 PRO A C 1
ATOM 1329 O O . PRO A 1 172 ? 3.522 -9.653 15.394 1.00 51.31 172 PRO A O 1
ATOM 1332 N N . ALA A 1 173 ? 5.354 -10.722 16.097 1.00 48.81 173 ALA A N 1
ATOM 1333 C CA . ALA A 1 173 ? 4.679 -11.445 17.175 1.00 48.81 173 ALA A CA 1
ATOM 1334 C C . ALA A 1 173 ? 4.591 -10.636 18.479 1.00 48.81 173 ALA A C 1
ATOM 1336 O O . ALA A 1 173 ? 3.813 -10.993 19.367 1.00 48.81 173 ALA A O 1
ATOM 1337 N N . ARG A 1 174 ? 5.381 -9.564 18.621 1.00 51.94 174 ARG A N 1
ATOM 1338 C CA . ARG A 1 174 ? 5.457 -8.777 19.861 1.00 51.94 174 ARG A CA 1
ATOM 1339 C C . ARG A 1 174 ? 4.494 -7.601 19.919 1.00 51.94 174 ARG A C 1
ATOM 1341 O O . ARG A 1 174 ? 4.294 -7.079 21.012 1.00 51.94 174 ARG A O 1
ATOM 1348 N N . GLY A 1 175 ? 3.890 -7.195 18.797 1.00 48.06 175 GLY A N 1
ATOM 1349 C CA . GLY A 1 175 ? 2.866 -6.137 18.740 1.00 48.06 175 GLY A CA 1
ATOM 1350 C C . GLY A 1 175 ? 3.274 -4.795 19.368 1.00 48.06 175 GLY A C 1
ATOM 1351 O O . GLY A 1 175 ? 2.415 -3.965 19.641 1.00 48.06 175 GLY A O 1
ATOM 1352 N N . LYS A 1 176 ? 4.566 -4.612 19.670 1.00 43.12 176 LYS A N 1
ATOM 1353 C CA . LYS A 1 176 ? 5.161 -3.433 20.296 1.00 43.12 176 LYS A CA 1
ATOM 1354 C C . LYS A 1 176 ? 6.635 -3.359 19.905 1.00 43.12 176 LYS A C 1
ATOM 1356 O O . LYS A 1 176 ? 7.464 -4.025 20.520 1.00 43.12 176 LYS A O 1
ATOM 1361 N N . ASN A 1 177 ? 6.935 -2.535 18.907 1.00 47.62 177 ASN A N 1
ATOM 1362 C CA . ASN A 1 177 ? 7.593 -1.256 19.180 1.00 47.62 177 ASN A CA 1
ATOM 1363 C C . ASN A 1 177 ? 7.326 -0.297 18.004 1.00 47.62 177 ASN A C 1
ATOM 1365 O O . ASN A 1 177 ? 8.146 -0.125 17.114 1.00 47.62 177 ASN A O 1
ATOM 1369 N N . GLU A 1 178 ? 6.135 0.300 17.987 1.00 50.72 178 GLU A N 1
ATOM 1370 C CA . GLU A 1 178 ? 5.718 1.320 17.010 1.00 50.72 178 GLU A CA 1
ATOM 1371 C C . GLU A 1 178 ? 6.206 2.731 17.432 1.00 50.72 178 GLU A C 1
ATOM 1373 O O . GLU A 1 178 ? 5.501 3.715 17.239 1.00 50.72 178 GLU A O 1
ATOM 1378 N N . THR A 1 179 ? 7.373 2.833 18.094 1.00 43.69 179 THR A N 1
ATOM 1379 C CA . THR A 1 179 ? 7.758 4.017 18.900 1.00 43.69 179 THR A CA 1
ATOM 1380 C C . THR A 1 179 ? 9.196 4.544 18.746 1.00 43.69 179 THR A C 1
ATOM 1382 O O . THR A 1 179 ? 9.576 5.405 19.533 1.00 43.69 179 THR A O 1
ATOM 1385 N N . GLU A 1 180 ? 10.004 4.106 17.774 1.00 47.19 180 GLU A N 1
ATOM 1386 C CA . GLU A 1 180 ? 11.405 4.589 17.655 1.00 47.19 180 GLU A CA 1
ATOM 1387 C C . GLU A 1 180 ? 11.709 5.525 16.464 1.00 47.19 180 GLU A C 1
ATOM 1389 O O . GLU A 1 180 ? 12.798 6.086 16.438 1.00 47.19 180 GLU A O 1
ATOM 1394 N N . ASP A 1 181 ? 10.757 5.810 15.564 1.00 41.44 181 ASP A N 1
ATOM 1395 C CA . ASP A 1 181 ? 11.023 6.577 14.321 1.00 41.44 181 ASP A CA 1
ATOM 1396 C C . ASP A 1 181 ? 10.445 8.016 14.270 1.00 41.44 181 ASP A C 1
ATOM 1398 O O . ASP A 1 1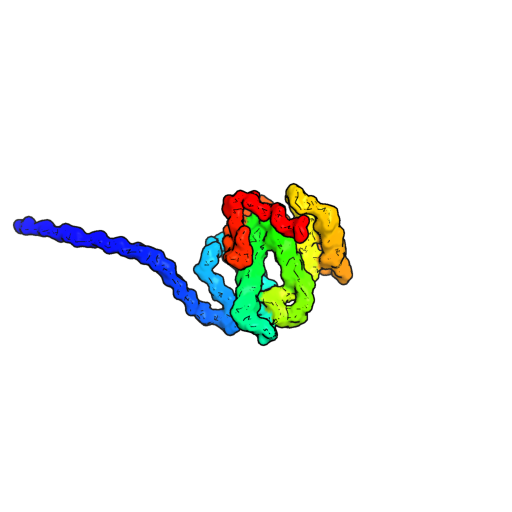81 ? 10.474 8.644 13.215 1.00 41.44 181 ASP A O 1
ATOM 1402 N N . ASP A 1 182 ? 9.967 8.578 15.389 1.00 38.69 182 ASP A N 1
ATOM 1403 C CA . ASP A 1 182 ? 9.647 10.022 15.504 1.00 38.69 182 ASP A CA 1
ATOM 1404 C C . ASP A 1 182 ? 10.791 10.817 16.196 1.00 38.69 182 ASP A C 1
ATOM 1406 O O . ASP A 1 182 ? 10.536 11.742 16.974 1.00 38.69 182 ASP A O 1
ATOM 1410 N N . GLN A 1 183 ? 12.064 10.461 15.955 1.00 33.81 183 GLN A N 1
ATOM 1411 C CA . GLN A 1 183 ? 13.231 11.279 16.352 1.00 33.81 183 GLN A CA 1
ATOM 1412 C C . GLN A 1 183 ? 13.965 11.885 15.157 1.00 33.81 183 GLN A C 1
ATOM 1414 O O . GLN A 1 183 ? 14.286 11.138 14.208 1.00 33.81 183 GLN A O 1
#

Secondary structure (DSSP, 8-state):
------------------------TTS----SS--TTTHHHHHHHHTTB---SSS-HHHHHHHHHHHHHHHHHHHTT-HHHHHHHHHHHH---GGGSSB---HHHHHHHHHHHHHS--TT--HHHHHHHHHHTTT--HHHHHHHHHHHHHHHHHHHHS-PPP--BTTTTB-TTT-----SS--

Mean predicted aligned error: 11.85 Å

Solvent-accessible surface area (backbone atoms only — not comparable to full-atom values): 10960 Å² total; per-residue (Å²): 134,90,84,91,85,86,88,82,90,76,86,78,76,83,71,83,76,84,76,88,67,92,58,68,102,72,55,86,76,85,85,77,87,70,53,84,83,48,46,65,53,45,58,54,39,56,73,43,49,33,38,52,79,80,41,60,65,71,57,30,51,52,47,36,53,49,49,36,34,29,47,41,21,25,41,38,59,38,66,68,30,37,53,52,49,27,50,49,18,64,45,87,53,65,89,44,20,40,40,43,57,32,54,47,58,19,22,12,42,28,49,37,57,59,66,59,77,53,93,83,66,52,78,60,44,51,52,46,25,55,57,51,45,54,88,56,51,73,69,48,46,54,50,14,53,57,47,20,53,53,50,52,46,42,35,75,71,63,69,44,73,64,52,77,45,89,93,46,104,53,61,78,88,64,84,68,81,97,76,78,83,92,118

Foldseek 3Di:
DDDDDDDDDDDDDPPPDPPPDDDDLWADDDDPDQDPLCVVLLVVLRVFFAGAPPPDSVVLRLVLVLLSLLSLVVLLVDLVSLVVNLVLLCPPPDRHHRGHNDLLQSLLSLVCNCPVPDPPDDPVSVVVSCVSNPPDDPVSVVSSVVSNVVSNCSNPPVNRDHDDSVVDPDDPVVVDDPDDPPD

Radius of gyration: 21.05 Å; Cα contacts (8 Å, |Δi|>4): 202; chains: 1; bounding box: 36×88×35 Å